Protein AF-A0A0C6F4R9-F1 (afdb_monomer)

Solvent-accessible surface area (backbone atoms only — not comparable to full-atom values): 11576 Å² total; per-residue (Å²): 137,80,86,76,90,69,94,78,89,86,72,83,44,65,30,90,66,88,78,79,62,54,24,30,38,38,36,35,30,36,67,30,68,15,76,39,69,65,48,5,52,59,59,36,49,60,56,50,54,54,50,52,54,52,49,59,61,38,38,78,73,59,32,44,78,78,46,77,49,79,49,78,45,74,49,75,75,81,81,75,92,71,94,62,100,74,72,71,77,71,83,52,37,19,37,27,36,42,39,34,38,32,41,33,67,26,87,80,46,46,61,57,53,50,51,59,47,42,71,68,75,47,47,45,80,76,47,78,43,80,32,53,91,52,50,58,57,49,51,50,52,16,51,50,41,11,52,52,43,22,51,51,53,48,49,54,53,26,56,78,66,77,45,79,90,85,75,86,90,79,84,82,86,79,87,82,80,59,98,77,75,76,59,88,57,77,75,81,77,84,125

Sequence (191 aa):
MVPRRGSVVCVRGTGPFATKPNLARVDVAIVTRGKTLEGAVDAHGDPTRRVQKILKLLETAGMTVETSVFRLNRESEPYRMADNPNPRPPDQPFTAITEMTLTVPSVGTVDEAVNRLAASGVVEVRKITDAVASERQALNEARRAAVLDAREQARIYAEAAELKLVEITEITGGEASPPDGYADMPRPRVA

Nearest PDB structures (foldseek):
  4hvz-assembly1_B  TM=6.793E-01  e=1.026E-06  Brucella abortus S19
  8any-assembly1_f  TM=4.579E-01  e=1.641E-04  Homo sapiens
  8pk0-assembly1_f  TM=4.974E-01  e=1.576E-03  Homo sapiens
  8oiq-assembly1_Bw  TM=4.310E-01  e=1.483E-03  Sus scrofa
  6ydp-assembly1_Bk  TM=3.857E-01  e=2.733E-03  Sus scrofa

Radius of gyration: 27.13 Å; Cα contacts (8 Å, |Δi|>4): 254; chains: 1; bounding box: 62×42×72 Å

InterPro domains:
  IPR007497 Interleukin-1 receptor-associated kinase 1-binding protein 1/DUF541 [PF04402] (11-184)
  IPR052022 26 kDa periplasmic antigen-related [PTHR34387] (6-183)

Foldseek 3Di:
DDDDPDDDDDFWFFFDFDDFFFKKKWKKKQKAKDLDQVRQVVRRVVLVVVLVVLVVVCVVVVKDWPDKDKDKDFADDPDPPDDDPDDDRPSTMIMIMIIIIMMGGDDPCVVVSVVSNCVSVRMDTDDMGGHHPPVVVRVVNRVVNRVVRRVVVSVVVCVVVVHDDDDDPDDDDDDDDDPPNDDPDDDPPPD

Organism: NCBI:txid270351

Mean predicted aligned error: 11.51 Å

Structure (mmCIF, N/CA/C/O backbone):
data_AF-A0A0C6F4R9-F1
#
_entry.id   AF-A0A0C6F4R9-F1
#
loop_
_atom_site.group_PDB
_atom_site.id
_atom_site.type_symbol
_atom_site.label_atom_id
_atom_site.label_alt_id
_atom_site.label_comp_id
_atom_site.label_asym_id
_atom_site.label_entity_id
_atom_site.label_seq_id
_atom_site.pdbx_PDB_ins_code
_atom_site.Cartn_x
_atom_site.Cartn_y
_atom_site.Cartn_z
_atom_site.occupancy
_atom_site.B_iso_or_equiv
_atom_site.auth_seq_id
_atom_site.auth_comp_id
_atom_site.auth_asym_id
_atom_site.auth_atom_id
_atom_site.pdbx_PDB_model_num
ATOM 1 N N . MET A 1 1 ? 7.071 0.649 40.263 1.00 42.06 1 MET A N 1
ATOM 2 C CA . MET A 1 1 ? 5.640 0.297 40.147 1.00 42.06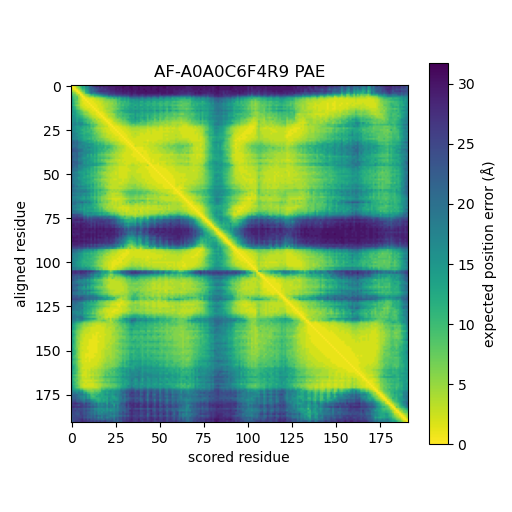 1 MET A CA 1
ATOM 3 C C . MET A 1 1 ? 4.983 0.619 41.483 1.00 42.06 1 MET A C 1
ATOM 5 O O . MET A 1 1 ? 5.310 -0.021 42.470 1.00 42.06 1 MET A O 1
ATOM 9 N N . VAL A 1 2 ? 4.194 1.694 41.555 1.00 43.75 2 VAL A N 1
ATOM 10 C CA . VAL A 1 2 ? 3.533 2.142 42.799 1.00 43.75 2 VAL A CA 1
ATOM 11 C C . VAL A 1 2 ? 2.233 1.343 42.965 1.00 43.75 2 VAL A C 1
ATOM 13 O O . VAL A 1 2 ? 1.529 1.174 41.967 1.00 43.75 2 VAL A O 1
ATOM 16 N N . PRO A 1 3 ? 1.889 0.834 44.163 1.00 47.00 3 PRO A N 1
ATOM 17 C CA . PRO A 1 3 ? 0.657 0.078 44.348 1.00 47.00 3 PRO A CA 1
ATOM 18 C C . PRO A 1 3 ? -0.544 1.016 44.180 1.00 47.00 3 PRO A C 1
ATOM 20 O O . PRO A 1 3 ? -0.726 1.951 44.962 1.00 47.00 3 PRO A O 1
ATOM 23 N N . ARG A 1 4 ? -1.359 0.787 43.142 1.00 58.75 4 ARG A N 1
ATOM 24 C CA . ARG A 1 4 ? -2.613 1.521 42.935 1.00 58.75 4 ARG A CA 1
ATOM 25 C C . ARG A 1 4 ? -3.589 1.113 44.044 1.00 58.75 4 ARG A C 1
ATOM 27 O O . ARG A 1 4 ? -4.040 -0.027 44.090 1.00 58.75 4 ARG A O 1
ATOM 34 N N . ARG A 1 5 ? -3.892 2.032 44.965 1.00 57.69 5 ARG A N 1
ATOM 35 C CA . ARG A 1 5 ? -4.991 1.874 45.928 1.00 57.69 5 ARG A CA 1
ATOM 36 C C . ARG A 1 5 ? -6.303 2.188 45.203 1.00 57.69 5 ARG A C 1
ATOM 38 O O . ARG A 1 5 ? -6.637 3.354 45.039 1.00 57.69 5 ARG A O 1
ATOM 45 N N . GLY A 1 6 ? -7.002 1.152 44.743 1.00 68.06 6 GLY A N 1
ATOM 46 C CA . GLY A 1 6 ? -8.327 1.240 44.122 1.00 68.06 6 GLY A CA 1
ATOM 47 C C . GLY A 1 6 ? -8.706 -0.059 43.408 1.00 68.06 6 GLY A C 1
ATOM 48 O O . GLY A 1 6 ? -7.831 -0.744 42.880 1.00 68.06 6 GLY A O 1
ATOM 49 N N . SER A 1 7 ? -9.993 -0.411 43.408 1.00 82.62 7 SER A N 1
ATOM 50 C CA . SER A 1 7 ? -10.514 -1.538 42.625 1.00 82.62 7 SER A CA 1
ATOM 51 C C . SER A 1 7 ? -10.443 -1.193 41.137 1.00 82.62 7 SER A C 1
ATOM 53 O O . SER A 1 7 ? -10.978 -0.171 40.717 1.00 82.62 7 SER A O 1
ATOM 55 N N . VAL A 1 8 ? -9.780 -2.032 40.342 1.00 89.25 8 VAL A N 1
ATOM 56 C CA . VAL A 1 8 ? -9.619 -1.838 38.895 1.00 89.25 8 VAL A CA 1
ATOM 57 C C . VAL A 1 8 ? -10.302 -2.988 38.171 1.00 89.25 8 VAL A C 1
ATOM 59 O O . VAL A 1 8 ? -10.061 -4.149 38.496 1.00 89.25 8 VAL A O 1
ATOM 62 N N . VAL A 1 9 ? -11.111 -2.668 37.163 1.00 89.44 9 VAL A N 1
ATOM 63 C CA . VAL A 1 9 ? -11.581 -3.647 36.181 1.00 89.44 9 VAL A CA 1
ATOM 64 C C . VAL A 1 9 ? -10.737 -3.510 34.919 1.00 89.44 9 VAL A C 1
ATOM 66 O O . VAL A 1 9 ? -10.571 -2.415 34.384 1.00 89.44 9 VAL A O 1
ATOM 69 N N . CYS A 1 10 ? -10.160 -4.622 34.473 1.00 92.44 10 CYS A N 1
ATOM 70 C CA . CYS A 1 10 ? -9.365 -4.686 33.255 1.00 92.44 10 CYS A CA 1
ATOM 71 C C . CYS A 1 10 ? -10.119 -5.528 32.230 1.00 92.44 10 CYS A C 1
ATOM 73 O O . CYS A 1 10 ? -10.506 -6.661 32.514 1.00 92.44 10 CYS A O 1
ATOM 75 N N . VAL A 1 11 ? -10.337 -4.960 31.051 1.00 94.12 11 VAL A N 1
ATOM 76 C CA . VAL A 1 11 ? -11.080 -5.581 29.953 1.00 94.12 11 VAL A CA 1
ATOM 77 C C . VAL A 1 11 ? -10.318 -5.392 28.655 1.00 94.12 11 VAL A C 1
ATOM 79 O O . VAL A 1 11 ? -9.534 -4.453 28.507 1.00 94.12 11 VAL A O 1
ATOM 82 N N . ARG A 1 12 ? -10.573 -6.277 27.695 1.00 94.19 12 ARG A N 1
ATOM 83 C CA . ARG A 1 12 ? -9.998 -6.190 26.358 1.00 94.19 12 ARG A CA 1
ATOM 84 C C . ARG A 1 12 ? -11.123 -6.209 25.337 1.00 94.19 12 ARG A C 1
ATOM 86 O O . ARG A 1 12 ? -11.722 -7.252 25.105 1.00 94.19 12 ARG A O 1
ATOM 93 N N . GLY A 1 13 ? -11.361 -5.057 24.722 1.00 93.00 13 GLY A N 1
ATOM 94 C CA . GLY A 1 13 ? -12.327 -4.936 23.640 1.00 93.00 13 GLY A CA 1
ATOM 95 C C . GLY A 1 13 ? -11.730 -5.266 22.277 1.00 93.00 13 GLY A C 1
ATOM 96 O O . GLY A 1 13 ? -10.534 -5.067 22.033 1.00 93.00 13 GLY A O 1
ATOM 97 N N . THR A 1 14 ? -12.576 -5.748 21.375 1.00 92.44 14 THR A N 1
ATOM 98 C CA . THR A 1 14 ? -12.249 -6.002 19.970 1.00 92.44 14 THR A CA 1
ATOM 99 C C . THR A 1 14 ? -13.248 -5.298 19.058 1.00 92.44 14 THR A C 1
ATOM 101 O O . THR A 1 14 ? -14.408 -5.114 19.409 1.00 92.44 14 THR A O 1
ATOM 104 N N . GLY A 1 15 ? -12.789 -4.847 17.892 1.00 88.69 15 GLY A N 1
ATOM 105 C CA . GLY A 1 15 ? -13.603 -4.047 16.979 1.00 88.69 15 GLY A CA 1
ATOM 106 C C . GLY A 1 15 ? -13.244 -4.332 15.531 1.00 88.69 15 GLY A C 1
ATOM 107 O O . GLY A 1 15 ? -12.454 -3.583 14.959 1.00 88.69 15 GLY A O 1
ATOM 108 N N . PRO A 1 16 ? -13.760 -5.419 14.932 1.00 85.31 16 PRO A N 1
ATOM 109 C CA . PRO A 1 16 ? -13.566 -5.661 13.512 1.00 85.31 16 PRO A CA 1
ATOM 110 C C . PRO A 1 16 ? -14.309 -4.592 12.705 1.00 85.31 16 PRO A C 1
ATOM 112 O O . PRO A 1 16 ? -15.465 -4.277 12.983 1.00 85.31 16 PRO A O 1
ATOM 115 N N . PHE A 1 17 ? -13.654 -4.051 11.682 1.00 83.62 17 PHE A N 1
ATOM 116 C CA . PHE A 1 17 ? -14.281 -3.148 10.725 1.00 83.62 17 PHE A CA 1
ATOM 117 C C . PHE A 1 17 ? -13.926 -3.598 9.313 1.00 83.62 17 PHE A C 1
ATOM 119 O O . PHE A 1 17 ? -12.750 -3.716 8.972 1.00 83.62 17 PHE A O 1
ATOM 126 N N . ALA A 1 18 ? -14.951 -3.856 8.504 1.00 81.19 18 ALA A N 1
ATOM 127 C CA . ALA A 1 18 ? -14.804 -4.238 7.111 1.00 81.19 18 ALA A CA 1
ATOM 128 C C . ALA A 1 18 ? -15.326 -3.111 6.223 1.00 81.19 18 ALA A C 1
ATOM 130 O O . ALA A 1 18 ? -16.425 -2.599 6.425 1.00 81.19 18 ALA A O 1
ATOM 131 N N . THR A 1 19 ? -14.544 -2.754 5.213 1.00 82.00 19 THR A N 1
ATOM 132 C CA . THR A 1 19 ? -14.958 -1.827 4.164 1.00 82.00 19 THR A CA 1
ATOM 133 C C . THR A 1 19 ? -14.571 -2.405 2.815 1.00 82.00 19 THR A C 1
ATOM 135 O O . THR A 1 19 ? -13.612 -3.170 2.713 1.00 82.00 19 THR A O 1
ATOM 138 N N . LYS A 1 20 ? -15.341 -2.073 1.780 1.00 81.31 20 LYS A N 1
ATOM 139 C CA . LYS A 1 20 ? -15.030 -2.525 0.426 1.00 81.31 20 LYS A CA 1
ATOM 140 C C . LYS A 1 20 ? -13.819 -1.743 -0.101 1.00 81.31 20 LYS A C 1
ATOM 142 O O . LYS A 1 20 ? -13.794 -0.521 0.074 1.00 81.31 20 LYS A O 1
ATOM 147 N N . PRO A 1 21 ? -12.855 -2.408 -0.758 1.00 79.62 21 PRO A N 1
ATOM 148 C CA . PRO A 1 21 ? -11.815 -1.726 -1.514 1.00 79.62 21 PRO A CA 1
ATOM 149 C C . PRO A 1 21 ? -12.420 -0.777 -2.548 1.00 79.62 21 PRO A C 1
ATOM 151 O O . PRO A 1 21 ? -13.429 -1.089 -3.184 1.00 79.62 21 PRO A O 1
ATOM 154 N N . ASN A 1 22 ? -11.815 0.395 -2.698 1.00 83.75 22 ASN A N 1
ATOM 155 C CA . ASN A 1 22 ? -12.229 1.412 -3.667 1.00 83.75 22 ASN A CA 1
ATOM 156 C C . ASN A 1 22 ? -11.085 1.850 -4.591 1.00 83.75 22 ASN A C 1
ATOM 158 O O . ASN A 1 22 ? -11.304 2.654 -5.496 1.00 83.75 22 ASN A O 1
ATOM 162 N N . LEU A 1 23 ? -9.889 1.302 -4.391 1.00 84.88 23 LEU A N 1
ATOM 163 C CA . LEU A 1 23 ? -8.704 1.513 -5.207 1.00 84.88 23 LEU A CA 1
ATOM 164 C C . LEU A 1 23 ? -8.076 0.166 -5.556 1.00 84.88 23 LEU A C 1
ATOM 166 O O . LEU A 1 23 ? -8.331 -0.834 -4.888 1.00 84.88 23 LEU A O 1
ATOM 170 N N . ALA A 1 24 ? -7.202 0.172 -6.553 1.00 86.44 24 ALA A N 1
ATOM 171 C CA . ALA A 1 24 ? -6.255 -0.906 -6.772 1.00 86.44 24 ALA A CA 1
ATOM 172 C C . ALA A 1 24 ? -4.843 -0.344 -6.916 1.00 86.44 24 ALA A C 1
ATOM 174 O O . ALA A 1 24 ? -4.619 0.665 -7.586 1.00 86.44 24 ALA A O 1
ATOM 175 N N . ARG A 1 25 ? -3.893 -1.030 -6.294 1.00 88.12 25 ARG A N 1
ATOM 176 C CA . ARG A 1 25 ? -2.462 -0.799 -6.419 1.00 88.12 25 ARG A CA 1
ATOM 177 C C . ARG A 1 25 ? -1.912 -1.767 -7.458 1.00 88.12 25 ARG A C 1
ATOM 179 O O . ARG A 1 25 ? -2.070 -2.980 -7.318 1.00 88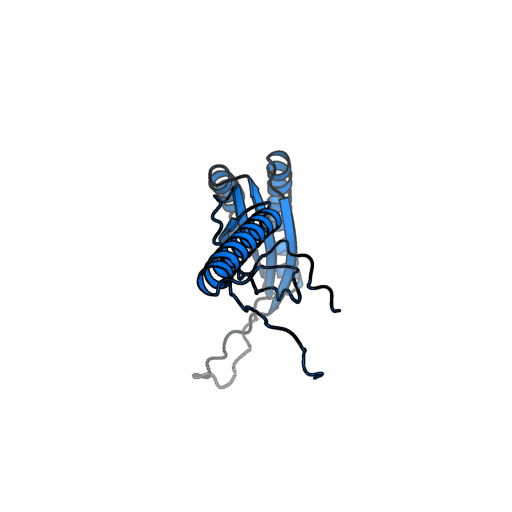.12 25 ARG A O 1
ATOM 186 N N . VAL A 1 26 ? -1.284 -1.234 -8.496 1.00 88.62 26 VAL A N 1
ATOM 187 C CA . VAL A 1 26 ? -0.708 -2.005 -9.599 1.00 88.62 26 VAL A CA 1
ATOM 188 C C . VAL A 1 26 ? 0.797 -1.786 -9.615 1.00 88.62 26 VAL A C 1
ATOM 190 O O . VAL A 1 26 ? 1.272 -0.678 -9.865 1.00 88.62 26 VAL A O 1
ATOM 193 N N . ASP A 1 27 ? 1.547 -2.854 -9.372 1.00 90.31 27 ASP A N 1
ATOM 194 C CA . ASP A 1 27 ? 2.998 -2.856 -9.492 1.00 90.31 27 ASP A CA 1
ATOM 195 C C . ASP A 1 27 ? 3.384 -3.289 -10.903 1.00 90.31 27 ASP A C 1
ATOM 197 O O . ASP A 1 27 ? 3.082 -4.406 -11.344 1.00 90.31 27 ASP A O 1
ATOM 201 N N . VAL A 1 28 ? 4.073 -2.398 -11.608 1.00 91.56 28 VAL A N 1
ATOM 202 C CA . VAL A 1 28 ? 4.539 -2.620 -12.975 1.00 91.56 28 VAL A CA 1
ATOM 203 C C . VAL A 1 28 ? 6.046 -2.453 -13.067 1.00 91.56 28 VAL A C 1
ATOM 205 O O . VAL A 1 28 ? 6.653 -1.675 -12.330 1.00 91.56 28 VAL A O 1
ATOM 208 N N . ALA A 1 29 ? 6.665 -3.163 -14.001 1.00 91.81 29 ALA A N 1
ATOM 209 C CA . ALA A 1 29 ? 8.074 -3.012 -14.305 1.00 91.81 29 ALA A CA 1
ATOM 210 C C . ALA A 1 29 ? 8.304 -2.906 -15.807 1.00 91.81 29 ALA A C 1
ATOM 212 O O . ALA A 1 29 ? 7.704 -3.622 -16.599 1.00 91.81 29 ALA A O 1
ATOM 213 N N . ILE A 1 30 ? 9.208 -2.018 -16.195 1.00 91.44 30 ILE A N 1
ATOM 214 C CA . ILE A 1 30 ? 9.791 -1.995 -17.533 1.00 91.44 30 ILE A CA 1
ATOM 215 C C . ILE A 1 30 ? 11.125 -2.712 -17.410 1.00 91.44 30 ILE A C 1
ATOM 217 O O . ILE A 1 30 ? 11.934 -2.319 -16.568 1.00 91.44 30 ILE A O 1
ATOM 221 N N . VAL A 1 31 ? 11.352 -3.742 -18.220 1.00 90.19 31 VAL A N 1
ATOM 222 C CA . VAL A 1 31 ? 12.589 -4.530 -18.193 1.00 90.19 31 VAL A CA 1
ATOM 223 C C . VAL A 1 31 ? 13.208 -4.524 -19.580 1.00 90.19 31 VAL A C 1
ATOM 225 O O . VAL A 1 31 ? 12.565 -4.886 -20.564 1.00 90.19 31 VAL A O 1
ATOM 228 N N . THR A 1 32 ? 14.471 -4.122 -19.669 1.00 89.50 32 THR A N 1
ATOM 229 C CA . THR A 1 32 ? 15.242 -4.176 -20.913 1.00 89.50 32 THR A CA 1
ATOM 230 C C . THR A 1 32 ? 16.624 -4.760 -20.666 1.00 89.50 32 THR A C 1
ATOM 232 O O . THR A 1 32 ? 17.158 -4.692 -19.559 1.00 89.50 32 THR A O 1
ATOM 235 N N . ARG A 1 33 ? 17.197 -5.384 -21.699 1.00 88.38 33 ARG A N 1
ATOM 236 C CA . ARG A 1 33 ? 18.505 -6.043 -21.638 1.00 88.38 33 ARG A CA 1
ATOM 237 C C . ARG A 1 33 ? 19.446 -5.465 -22.686 1.00 88.38 33 ARG A C 1
ATOM 239 O O . ARG A 1 33 ? 19.029 -5.197 -23.810 1.00 88.38 33 ARG A O 1
ATOM 246 N N . GLY A 1 34 ? 20.721 -5.342 -22.337 1.00 86.69 34 GLY A N 1
ATOM 247 C CA . GLY A 1 34 ? 21.787 -4.913 -23.237 1.00 86.69 34 GLY A CA 1
ATOM 248 C C . GLY A 1 34 ? 23.078 -5.688 -22.996 1.00 86.69 34 GLY A C 1
ATOM 249 O O . GLY A 1 34 ? 23.346 -6.146 -21.890 1.00 86.69 34 GLY A O 1
ATOM 250 N N . LYS A 1 35 ? 23.898 -5.845 -24.039 1.00 85.62 35 LYS A N 1
ATOM 251 C CA . LYS A 1 35 ? 25.217 -6.503 -23.927 1.00 85.62 35 LYS A CA 1
ATOM 252 C C . LYS A 1 35 ? 26.234 -5.650 -23.163 1.00 85.62 35 LYS A C 1
ATOM 254 O O . LYS A 1 35 ? 27.176 -6.173 -22.583 1.00 85.62 35 LYS A O 1
ATOM 259 N N . THR A 1 36 ? 26.041 -4.335 -23.175 1.00 86.00 36 THR A N 1
ATOM 260 C CA . THR A 1 36 ? 26.842 -3.351 -22.444 1.00 86.00 36 THR A CA 1
ATOM 261 C C . THR A 1 36 ? 25.943 -2.556 -21.507 1.00 86.00 36 THR A C 1
ATOM 263 O O . THR A 1 36 ? 24.721 -2.535 -21.673 1.00 86.00 36 THR A O 1
ATOM 266 N N . LEU A 1 37 ? 26.557 -1.881 -20.534 1.00 85.56 37 LEU A N 1
ATOM 267 C CA . LEU A 1 37 ? 25.860 -0.979 -19.622 1.00 85.56 37 LEU A CA 1
ATOM 268 C C . LEU A 1 37 ? 25.101 0.108 -20.397 1.00 85.56 37 LEU A C 1
ATOM 270 O O . LEU A 1 37 ? 23.899 0.273 -20.207 1.00 85.56 37 LEU A O 1
ATOM 274 N N . GLU A 1 38 ? 25.794 0.796 -21.306 1.00 86.75 38 GLU A N 1
ATOM 275 C CA . GLU A 1 38 ? 25.217 1.840 -22.163 1.00 86.75 38 GLU A CA 1
ATOM 276 C C . GLU A 1 38 ? 24.105 1.278 -23.050 1.00 86.75 38 GLU A C 1
ATOM 278 O O . GLU A 1 38 ? 23.009 1.825 -23.080 1.00 86.75 38 GLU A O 1
ATOM 283 N N . GLY A 1 39 ? 24.324 0.110 -23.664 1.00 86.06 39 GLY A N 1
ATOM 284 C CA . GLY A 1 39 ? 23.320 -0.531 -24.507 1.00 86.06 39 GLY A CA 1
ATOM 285 C C . GLY A 1 39 ? 22.043 -0.907 -23.752 1.00 86.06 39 GLY A C 1
ATOM 286 O O . GLY A 1 39 ? 20.961 -0.846 -24.329 1.00 86.06 39 GLY A O 1
ATOM 287 N N . ALA A 1 40 ? 22.139 -1.270 -22.468 1.00 86.62 40 ALA A N 1
ATOM 288 C CA . ALA A 1 40 ? 20.965 -1.530 -21.635 1.00 86.62 40 ALA A CA 1
ATOM 289 C C . ALA A 1 40 ? 20.209 -0.237 -21.299 1.00 86.62 40 ALA A C 1
ATOM 291 O O . ALA A 1 40 ? 18.984 -0.218 -21.355 1.00 86.62 40 ALA A O 1
ATOM 292 N N . VAL A 1 41 ? 20.920 0.853 -20.994 1.00 87.62 41 VAL A N 1
ATOM 293 C CA . VAL A 1 41 ? 20.305 2.162 -20.712 1.00 87.62 41 VAL A CA 1
ATOM 294 C C . VAL A 1 41 ? 19.638 2.743 -21.962 1.00 87.62 41 VAL A C 1
ATOM 296 O O . VAL A 1 41 ? 18.495 3.199 -21.890 1.00 87.62 41 VAL A O 1
ATOM 299 N N . ASP A 1 42 ? 20.303 2.672 -23.113 1.00 89.94 42 ASP A N 1
ATOM 300 C CA . ASP A 1 42 ? 19.775 3.161 -24.387 1.00 89.94 42 ASP A CA 1
ATOM 301 C C . ASP A 1 42 ? 18.530 2.376 -24.809 1.00 89.94 42 ASP A C 1
ATOM 303 O O . ASP A 1 42 ? 17.502 2.970 -25.153 1.00 89.94 42 ASP A O 1
ATOM 307 N N . ALA A 1 43 ? 18.574 1.042 -24.690 1.00 87.31 43 ALA A N 1
ATOM 308 C CA . ALA A 1 43 ? 17.422 0.179 -24.941 1.00 87.31 43 ALA A CA 1
ATOM 309 C C . ALA A 1 43 ? 16.242 0.479 -23.999 1.00 87.31 43 ALA A C 1
ATOM 311 O O . ALA A 1 43 ? 15.087 0.285 -24.381 1.00 87.31 43 ALA A O 1
ATOM 312 N N . HIS A 1 44 ? 16.511 0.987 -22.792 1.00 90.19 44 HIS A N 1
ATOM 313 C CA . HIS A 1 44 ? 15.498 1.327 -21.791 1.00 90.19 44 HIS A CA 1
ATOM 314 C C . HIS A 1 44 ? 14.800 2.669 -22.031 1.00 90.19 44 HIS A C 1
ATOM 316 O O . HIS A 1 44 ? 13.656 2.872 -21.604 1.00 90.19 44 HIS A O 1
ATOM 322 N N . GLY A 1 45 ? 15.463 3.598 -22.723 1.00 87.94 45 GLY A N 1
ATOM 323 C CA . GLY A 1 45 ? 14.988 4.971 -22.890 1.00 87.94 45 GLY A CA 1
ATOM 324 C C . GLY A 1 45 ? 13.680 5.081 -23.677 1.00 87.94 45 GLY A C 1
ATOM 325 O O . GLY A 1 45 ? 12.740 5.750 -23.240 1.00 87.94 45 GLY A O 1
ATOM 326 N N . ASP A 1 46 ? 13.595 4.416 -24.829 1.00 88.19 46 ASP A N 1
ATOM 327 C CA . ASP A 1 46 ? 12.413 4.468 -25.699 1.00 88.19 46 ASP A CA 1
ATOM 328 C C . ASP A 1 46 ? 11.161 3.826 -25.078 1.00 88.19 46 ASP A C 1
ATOM 330 O O . ASP A 1 46 ? 10.106 4.475 -25.075 1.00 88.19 46 ASP A O 1
ATOM 334 N N . PRO A 1 47 ? 11.231 2.605 -24.511 1.00 88.38 47 PRO A N 1
ATOM 335 C CA . PRO A 1 47 ? 10.119 2.019 -23.770 1.00 88.38 47 PRO A CA 1
ATOM 336 C C . PRO A 1 47 ? 9.635 2.901 -22.626 1.00 88.38 47 PRO A C 1
ATOM 338 O O . PRO A 1 47 ? 8.437 3.159 -22.519 1.00 88.38 47 PRO A O 1
ATOM 341 N N . THR A 1 48 ? 10.559 3.441 -21.829 1.00 87.62 48 THR A N 1
ATOM 342 C CA . THR A 1 48 ? 10.218 4.308 -20.697 1.00 87.62 48 THR A CA 1
ATOM 343 C C . THR A 1 48 ? 9.472 5.557 -21.159 1.00 87.62 48 THR A C 1
ATOM 345 O O . THR A 1 48 ? 8.426 5.889 -20.602 1.00 87.62 48 THR A O 1
ATOM 348 N N . ARG A 1 49 ? 9.927 6.217 -22.234 1.00 89.50 49 ARG A N 1
ATOM 349 C CA . ARG A 1 49 ? 9.228 7.378 -22.811 1.00 89.50 49 ARG A CA 1
ATOM 350 C C . ARG A 1 49 ? 7.830 7.034 -23.320 1.00 89.50 49 ARG A C 1
ATOM 352 O O . ARG A 1 49 ? 6.914 7.841 -23.159 1.00 89.50 49 ARG A O 1
ATOM 359 N N . ARG A 1 50 ? 7.646 5.867 -23.949 1.00 88.88 50 ARG A N 1
ATOM 360 C CA . ARG A 1 50 ? 6.319 5.413 -24.401 1.00 88.88 50 ARG A CA 1
ATOM 361 C C . ARG A 1 50 ? 5.382 5.194 -23.219 1.00 88.88 50 ARG A C 1
ATOM 363 O O . ARG A 1 50 ? 4.275 5.724 -23.229 1.00 88.88 50 ARG A O 1
ATOM 370 N N . VAL A 1 51 ? 5.847 4.493 -22.187 1.00 88.69 51 VAL A N 1
ATOM 371 C CA . VAL A 1 51 ? 5.053 4.224 -20.983 1.00 88.69 51 VAL A CA 1
ATOM 372 C C . VAL A 1 51 ? 4.709 5.521 -20.259 1.00 88.69 51 VAL A C 1
ATOM 374 O O . VAL A 1 51 ? 3.548 5.735 -19.943 1.00 88.69 51 VAL A O 1
ATOM 377 N N . GLN A 1 52 ? 5.649 6.456 -20.109 1.00 88.06 52 GLN A N 1
ATOM 378 C CA . GLN A 1 52 ? 5.375 7.768 -19.511 1.00 88.06 52 GLN A CA 1
ATOM 379 C C . GLN A 1 52 ? 4.279 8.556 -20.244 1.00 88.06 52 GLN A C 1
ATOM 381 O O . GLN A 1 52 ? 3.487 9.241 -19.602 1.00 88.06 52 GLN A O 1
ATOM 386 N N . LYS A 1 53 ? 4.198 8.470 -21.579 1.00 89.00 53 LYS A N 1
ATOM 387 C CA . LYS A 1 53 ? 3.098 9.097 -22.334 1.00 89.00 53 LYS A CA 1
ATOM 388 C C . LYS A 1 53 ? 1.752 8.447 -22.018 1.00 89.00 53 LYS A C 1
ATOM 390 O O . LYS A 1 53 ? 0.767 9.161 -21.872 1.00 89.00 53 LYS A O 1
ATOM 395 N N . ILE A 1 54 ? 1.717 7.120 -21.896 1.00 87.31 54 ILE A N 1
ATOM 396 C CA . ILE A 1 54 ? 0.507 6.377 -21.516 1.00 87.31 54 ILE A CA 1
ATOM 397 C C . ILE A 1 54 ? 0.098 6.741 -20.085 1.00 87.31 54 ILE A C 1
ATOM 399 O O . ILE A 1 54 ? -1.063 7.062 -19.858 1.00 87.31 54 ILE A O 1
ATOM 403 N N . LEU A 1 55 ? 1.049 6.778 -19.147 1.00 87.38 55 LEU A N 1
ATOM 404 C CA . LEU A 1 55 ? 0.799 7.161 -17.755 1.00 87.38 55 LEU A CA 1
ATOM 405 C C . LEU A 1 55 ? 0.186 8.562 -17.661 1.00 87.38 55 LEU A C 1
ATOM 407 O O . LEU A 1 55 ? -0.833 8.714 -17.007 1.00 87.38 55 LEU A O 1
ATOM 411 N N . LYS A 1 56 ? 0.704 9.551 -18.402 1.00 88.31 56 LYS A N 1
ATOM 412 C CA . LYS A 1 56 ? 0.124 10.908 -18.451 1.00 88.31 56 LYS A CA 1
ATOM 413 C C . LYS A 1 56 ? -1.319 10.949 -18.961 1.00 88.31 56 LYS A C 1
ATOM 415 O O . LYS A 1 56 ? -2.101 11.787 -18.529 1.00 88.31 56 LYS A O 1
ATOM 420 N N . LEU A 1 57 ? -1.680 10.072 -19.899 1.00 86.19 57 LEU A N 1
ATOM 421 C CA . LEU A 1 57 ? -3.062 9.956 -20.378 1.00 86.19 57 LEU A CA 1
ATOM 422 C C . LEU A 1 57 ? -3.969 9.263 -19.358 1.00 86.19 57 LEU A C 1
ATOM 424 O O . LEU A 1 57 ? -5.162 9.527 -19.329 1.00 86.19 57 LEU A O 1
ATOM 428 N N . LEU A 1 58 ? -3.421 8.363 -18.546 1.00 85.06 58 LEU A N 1
ATOM 429 C CA . LEU A 1 58 ? -4.154 7.682 -17.482 1.00 85.06 58 LEU A CA 1
ATOM 430 C C . LEU A 1 58 ? -4.260 8.545 -16.214 1.00 85.06 58 LEU A C 1
ATOM 432 O O . LEU A 1 58 ? -5.227 8.417 -15.468 1.00 85.06 58 LEU A O 1
ATOM 436 N N . GLU A 1 59 ? -3.326 9.474 -15.998 1.00 86.44 59 GLU A N 1
ATOM 437 C CA . GLU A 1 59 ? -3.390 10.472 -14.923 1.00 86.44 59 GLU A CA 1
ATOM 438 C C . GLU A 1 59 ? -4.641 11.350 -15.033 1.00 86.44 59 GLU A C 1
ATOM 440 O O . GLU A 1 59 ? -5.292 11.634 -14.028 1.00 86.44 59 GLU A O 1
ATOM 445 N N . THR A 1 60 ? -5.056 11.713 -16.251 1.00 83.25 60 THR A N 1
ATOM 446 C CA . THR A 1 60 ? -6.306 12.466 -16.458 1.00 83.25 60 THR A CA 1
ATOM 447 C C . THR A 1 60 ? -7.560 11.642 -16.153 1.00 83.25 60 THR A C 1
ATOM 449 O O . THR A 1 60 ? -8.617 12.220 -15.910 1.00 83.25 60 THR A O 1
ATOM 452 N N . ALA A 1 61 ? -7.447 10.312 -16.112 1.00 79.31 61 ALA A N 1
ATOM 453 C CA . ALA A 1 61 ? -8.502 9.391 -15.694 1.00 79.31 61 ALA A CA 1
ATOM 454 C C . ALA A 1 61 ? -8.470 9.080 -14.181 1.00 79.31 61 ALA A C 1
ATOM 456 O O . ALA A 1 61 ? -9.242 8.248 -13.708 1.00 79.31 61 ALA A O 1
ATOM 457 N N . GLY A 1 62 ? -7.602 9.750 -13.410 1.00 80.62 62 GLY A N 1
ATOM 458 C CA . GLY A 1 62 ? -7.525 9.620 -11.952 1.00 80.62 62 GLY A CA 1
ATOM 459 C C . GLY A 1 62 ? -6.525 8.580 -11.444 1.00 80.62 62 GLY A C 1
ATOM 460 O O . GLY A 1 62 ? -6.505 8.308 -10.246 1.00 80.62 62 GLY A O 1
ATOM 461 N N . MET A 1 63 ? -5.695 8.003 -12.317 1.00 85.38 63 MET A N 1
ATOM 462 C CA . MET A 1 63 ? -4.570 7.162 -11.903 1.00 85.38 63 MET A CA 1
ATOM 463 C C . MET A 1 63 ? -3.410 8.019 -11.383 1.00 85.38 63 MET A C 1
ATOM 465 O O . MET A 1 63 ? -3.139 9.091 -11.915 1.00 85.38 63 MET A O 1
ATOM 469 N N . THR A 1 64 ? -2.674 7.543 -10.385 1.00 87.19 64 THR A N 1
ATOM 470 C CA . THR A 1 64 ? -1.490 8.236 -9.863 1.00 87.19 64 THR A CA 1
ATOM 471 C C . THR A 1 64 ? -0.290 7.304 -9.780 1.00 87.19 64 THR A C 1
ATOM 473 O O . THR A 1 64 ? -0.427 6.105 -9.543 1.00 87.19 64 THR A O 1
ATOM 476 N N . VAL A 1 65 ? 0.910 7.847 -9.992 1.00 86.94 65 VAL A N 1
ATOM 477 C CA . VAL A 1 65 ? 2.168 7.122 -9.769 1.00 86.94 65 VAL A CA 1
ATOM 478 C C . VAL A 1 65 ? 2.653 7.447 -8.362 1.00 86.94 65 VAL A C 1
ATOM 480 O O . VAL A 1 65 ? 2.965 8.598 -8.066 1.00 86.94 65 VAL A O 1
ATOM 483 N N . GLU A 1 66 ? 2.726 6.446 -7.489 1.00 83.81 66 GLU A N 1
ATOM 484 C CA . GLU A 1 66 ? 3.172 6.639 -6.105 1.00 83.81 66 GLU A CA 1
ATOM 485 C C . GLU A 1 66 ? 4.691 6.625 -5.980 1.00 83.81 66 GLU A C 1
ATOM 487 O O . GLU A 1 66 ? 5.286 7.360 -5.194 1.00 83.81 66 GLU A O 1
ATOM 492 N N . THR A 1 67 ? 5.342 5.720 -6.703 1.00 84.19 67 THR A N 1
ATOM 493 C CA . THR A 1 67 ? 6.784 5.504 -6.601 1.00 84.19 67 THR A CA 1
ATOM 494 C C . THR A 1 67 ? 7.312 5.023 -7.938 1.00 84.19 67 THR A C 1
ATOM 496 O O . THR A 1 67 ? 6.657 4.243 -8.623 1.00 84.19 67 THR A O 1
ATOM 499 N N . SER A 1 68 ? 8.507 5.488 -8.297 1.00 88.94 68 SER A N 1
ATOM 500 C CA . SER A 1 68 ? 9.253 5.045 -9.471 1.00 88.94 68 SER A CA 1
ATOM 501 C C . SER A 1 68 ? 10.707 4.829 -9.070 1.00 88.94 68 SER A C 1
ATOM 503 O O . SER A 1 68 ? 11.371 5.761 -8.618 1.00 88.94 68 SER A O 1
ATOM 505 N N . VAL A 1 69 ? 11.210 3.610 -9.242 1.00 88.50 69 VAL A N 1
ATOM 506 C CA . VAL A 1 69 ? 12.573 3.217 -8.872 1.00 88.50 69 VAL A CA 1
ATOM 507 C C . VAL A 1 69 ? 13.258 2.638 -10.100 1.00 88.50 69 VAL A C 1
ATOM 509 O O . VAL A 1 69 ? 12.776 1.679 -10.695 1.00 88.50 69 VAL A O 1
ATOM 512 N N . PHE A 1 70 ? 14.403 3.205 -10.471 1.00 90.06 70 PHE A N 1
ATOM 513 C CA . PHE A 1 70 ? 15.258 2.666 -11.526 1.00 90.06 70 PHE A CA 1
ATOM 514 C C . PHE A 1 70 ? 16.398 1.847 -10.920 1.00 90.06 70 PHE A C 1
ATOM 516 O O . PHE A 1 70 ? 17.027 2.275 -9.951 1.00 90.06 70 PHE A O 1
ATOM 523 N N . ARG A 1 71 ? 16.677 0.679 -11.497 1.00 89.56 71 ARG A N 1
ATOM 524 C CA . ARG A 1 71 ? 17.786 -0.201 -11.123 1.00 89.56 71 ARG A CA 1
ATOM 525 C C . ARG A 1 71 ? 18.472 -0.729 -12.370 1.00 89.56 71 ARG A C 1
ATOM 527 O O . ARG A 1 71 ? 17.827 -1.017 -13.373 1.00 89.56 71 ARG A O 1
ATOM 534 N N . LEU A 1 72 ? 19.782 -0.903 -12.275 1.00 88.31 72 LEU A N 1
ATOM 535 C CA . LEU A 1 72 ? 20.598 -1.494 -13.323 1.00 88.31 72 LEU A CA 1
ATOM 536 C C . LEU A 1 72 ? 21.399 -2.635 -12.715 1.00 88.31 72 LEU A C 1
ATOM 538 O O . LEU A 1 72 ? 22.206 -2.419 -11.814 1.00 88.31 72 LEU A O 1
ATOM 542 N N . ASN A 1 73 ? 21.156 -3.844 -13.204 1.00 86.06 73 ASN A N 1
ATOM 543 C CA . ASN A 1 73 ? 21.757 -5.059 -12.680 1.00 86.06 73 ASN A CA 1
ATOM 544 C C . ASN A 1 73 ? 22.639 -5.696 -13.751 1.00 86.06 73 ASN A C 1
ATOM 546 O O . ASN A 1 73 ? 22.253 -5.769 -14.916 1.00 86.06 73 ASN A O 1
ATOM 550 N N . ARG A 1 74 ? 23.811 -6.196 -13.360 1.00 82.50 74 ARG A N 1
ATOM 551 C CA . ARG A 1 74 ? 24.593 -7.106 -14.200 1.00 82.50 74 ARG A CA 1
ATOM 552 C C . ARG A 1 74 ? 24.092 -8.522 -13.948 1.00 82.50 74 ARG A C 1
ATOM 554 O O . ARG A 1 74 ? 24.063 -8.958 -12.800 1.00 82.50 74 ARG A O 1
ATOM 561 N N . GLU A 1 75 ? 23.678 -9.220 -14.995 1.00 71.12 75 GLU A N 1
ATOM 562 C CA . GLU A 1 75 ? 23.215 -10.598 -14.886 1.00 71.12 75 GLU A CA 1
ATOM 563 C C . GLU A 1 75 ? 24.436 -11.508 -14.737 1.00 71.12 75 GLU A C 1
ATOM 565 O O . GLU A 1 75 ? 25.166 -11.788 -15.686 1.00 71.12 75 GLU A O 1
ATOM 570 N N . SER A 1 76 ? 24.708 -11.933 -13.508 1.00 61.56 76 SER A N 1
ATOM 571 C CA . SER A 1 76 ? 25.660 -13.003 -13.247 1.00 61.56 76 SER A CA 1
ATOM 572 C C . SER A 1 76 ? 24.959 -14.333 -13.511 1.00 61.56 76 SER A C 1
ATOM 574 O O . SER A 1 76 ? 24.154 -14.774 -12.688 1.00 61.56 76 SER A O 1
ATOM 576 N N . GLU A 1 77 ? 25.236 -14.978 -14.644 1.00 56.47 77 GLU A N 1
ATOM 577 C CA . GLU A 1 77 ? 24.832 -16.373 -14.827 1.00 56.47 77 GLU A CA 1
ATOM 578 C C . GLU A 1 77 ? 25.439 -17.242 -13.709 1.00 56.47 77 GLU A C 1
ATOM 580 O O . GLU A 1 77 ? 26.624 -17.082 -13.385 1.00 56.47 77 GLU A O 1
ATOM 585 N N . PRO A 1 78 ? 24.672 -18.171 -13.106 1.00 53.72 78 PRO A N 1
ATOM 586 C CA . PRO A 1 78 ? 25.238 -19.149 -12.194 1.00 53.72 78 PRO A CA 1
ATOM 587 C C . PRO A 1 78 ? 26.239 -20.004 -12.972 1.00 53.72 78 PRO A C 1
ATOM 589 O O . PRO A 1 78 ? 25.876 -20.777 -13.858 1.00 53.72 78 PRO A O 1
ATOM 592 N N . TYR A 1 79 ? 27.515 -19.825 -12.645 1.00 51.44 79 TYR A N 1
ATOM 593 C CA . TYR A 1 79 ? 28.643 -20.504 -13.265 1.00 51.44 79 TYR A CA 1
ATOM 594 C C . TYR A 1 79 ? 28.483 -22.024 -13.115 1.00 51.44 79 TYR A C 1
ATOM 596 O O . TYR A 1 79 ? 28.760 -22.590 -12.057 1.00 51.44 79 TYR A O 1
ATOM 604 N N . ARG A 1 80 ? 28.004 -22.708 -14.162 1.00 53.59 80 ARG A N 1
ATOM 605 C CA . ARG A 1 80 ? 28.020 -24.173 -14.203 1.00 53.59 80 ARG A CA 1
ATOM 606 C C . ARG A 1 80 ? 29.457 -24.614 -14.463 1.00 53.59 80 ARG A C 1
ATOM 608 O O . ARG A 1 80 ? 29.927 -24.581 -15.595 1.00 53.59 80 ARG A O 1
ATOM 615 N N . MET A 1 81 ? 30.150 -25.014 -13.397 1.00 51.53 81 MET A N 1
ATOM 616 C CA . MET A 1 81 ? 31.404 -25.765 -13.483 1.00 51.53 81 MET A CA 1
ATOM 617 C C . MET A 1 81 ? 31.121 -27.151 -14.064 1.00 51.53 81 MET A C 1
ATOM 619 O O . MET A 1 81 ? 30.952 -28.111 -13.320 1.00 51.53 81 MET A O 1
ATOM 623 N N . ALA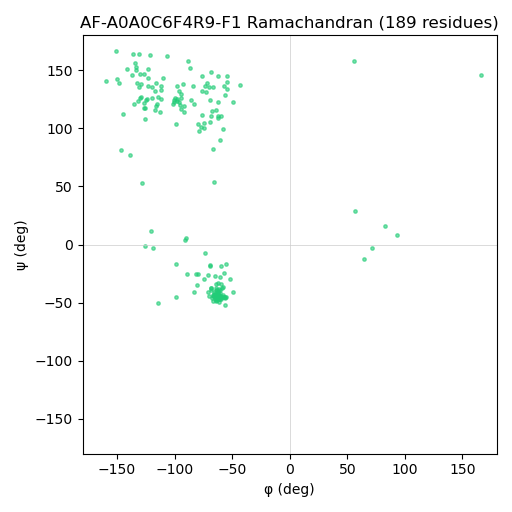 A 1 82 ? 31.019 -27.260 -15.383 1.00 55.41 82 ALA A N 1
ATOM 624 C CA . ALA A 1 82 ? 31.090 -28.544 -16.062 1.00 55.41 82 ALA A CA 1
ATOM 625 C C . ALA A 1 82 ? 31.801 -28.359 -17.411 1.00 55.41 82 ALA A C 1
ATOM 627 O O . ALA A 1 82 ? 31.300 -27.685 -18.308 1.00 55.41 82 ALA A O 1
ATOM 628 N N . ASP A 1 83 ? 32.995 -28.948 -17.499 1.00 56.72 83 ASP A N 1
ATOM 629 C CA . ASP A 1 83 ? 33.654 -29.424 -18.725 1.00 56.72 83 ASP A CA 1
ATOM 630 C C . ASP A 1 83 ? 34.447 -28.469 -19.641 1.00 56.72 83 ASP A C 1
ATOM 632 O O . ASP A 1 83 ? 34.813 -28.879 -20.741 1.00 56.72 83 ASP A O 1
ATOM 636 N N . ASN A 1 84 ? 34.839 -27.257 -19.220 1.00 55.84 84 ASN A N 1
ATOM 637 C CA . ASN A 1 84 ? 35.761 -26.433 -20.028 1.00 55.84 84 ASN A CA 1
ATOM 638 C C . ASN A 1 84 ? 37.013 -25.962 -19.249 1.00 55.84 84 ASN A C 1
ATOM 640 O O . ASN A 1 84 ? 36.865 -25.199 -18.293 1.00 55.84 84 ASN A O 1
ATOM 644 N N . PRO A 1 85 ? 38.246 -26.354 -19.650 1.00 60.75 85 PRO A N 1
ATOM 645 C CA . PRO A 1 85 ? 39.492 -25.920 -19.006 1.00 60.75 85 PRO A CA 1
ATOM 646 C C . PRO A 1 85 ? 39.878 -24.463 -19.304 1.00 60.75 85 PRO A C 1
ATOM 648 O O . PRO A 1 85 ? 40.815 -23.955 -18.693 1.00 60.75 85 PRO A O 1
ATOM 651 N N . ASN A 1 86 ? 39.175 -23.773 -20.213 1.00 59.62 86 ASN A N 1
ATOM 652 C CA . ASN A 1 86 ? 39.348 -22.335 -20.421 1.00 59.62 86 ASN A CA 1
ATOM 653 C C . ASN A 1 86 ? 37.987 -21.632 -20.619 1.00 59.62 86 ASN A C 1
ATOM 655 O O . ASN A 1 86 ? 37.582 -21.331 -21.747 1.00 59.62 86 ASN A O 1
ATOM 659 N N . PRO A 1 87 ? 37.228 -21.409 -19.534 1.00 52.72 87 PRO A N 1
ATOM 660 C CA . PRO A 1 87 ? 35.924 -20.774 -19.599 1.00 52.72 87 PRO A CA 1
ATOM 661 C C . PRO A 1 87 ? 36.114 -19.276 -19.840 1.00 52.72 87 PRO A C 1
ATOM 663 O O . PRO A 1 87 ? 36.475 -18.514 -18.943 1.00 52.72 87 PRO A O 1
ATOM 666 N N . ARG A 1 88 ? 35.864 -18.834 -21.074 1.00 54.47 88 ARG A N 1
ATOM 667 C CA . ARG A 1 88 ? 35.663 -17.410 -21.349 1.00 54.47 88 ARG A CA 1
ATOM 668 C C . ARG A 1 88 ? 34.423 -16.988 -20.550 1.00 54.47 88 ARG A C 1
ATOM 670 O O . ARG A 1 88 ? 33.386 -17.628 -20.732 1.00 54.47 88 ARG A O 1
ATOM 677 N N . PRO A 1 89 ? 34.498 -15.984 -19.655 1.00 54.25 89 PRO A N 1
ATOM 678 C CA . PRO A 1 89 ? 33.301 -15.517 -18.974 1.00 54.25 89 PRO A CA 1
ATOM 679 C C . PRO A 1 89 ? 32.296 -15.107 -20.057 1.00 54.25 89 PRO A C 1
ATOM 681 O O . PRO A 1 89 ? 32.697 -14.386 -20.977 1.00 54.25 89 PRO A O 1
ATOM 684 N N . PRO A 1 90 ? 31.044 -15.600 -20.017 1.00 56.38 90 PRO A N 1
ATOM 685 C CA . PRO A 1 90 ? 30.038 -15.156 -20.969 1.00 56.38 90 PRO A CA 1
ATOM 686 C C . PRO A 1 90 ? 29.956 -13.629 -20.898 1.00 56.38 90 PRO A C 1
ATOM 688 O O . PRO A 1 90 ? 30.155 -13.047 -19.825 1.00 56.38 90 PRO A O 1
ATOM 691 N N . ASP A 1 91 ? 29.709 -12.979 -22.035 1.00 59.41 91 ASP A N 1
ATOM 692 C CA . ASP A 1 91 ? 29.402 -11.550 -22.075 1.00 59.41 91 ASP A CA 1
ATOM 693 C C . ASP A 1 91 ? 28.126 -11.334 -21.243 1.00 59.41 91 ASP A C 1
ATOM 695 O O . ASP A 1 91 ? 27.014 -11.494 -21.739 1.00 59.41 91 ASP A O 1
ATOM 699 N N . GLN A 1 92 ? 28.296 -11.083 -19.942 1.00 65.75 92 GLN A N 1
ATOM 700 C CA . GLN A 1 92 ? 27.202 -11.007 -18.976 1.00 65.75 92 GLN A CA 1
ATOM 701 C C . GLN A 1 92 ? 26.296 -9.829 -19.344 1.00 65.75 92 GLN A C 1
ATOM 703 O O . GLN A 1 92 ? 26.766 -8.685 -19.293 1.00 65.75 92 GLN A O 1
ATOM 708 N N . PRO A 1 93 ? 25.027 -10.070 -19.708 1.00 79.69 93 PRO A N 1
ATOM 709 C CA . PRO A 1 93 ? 24.135 -8.999 -20.108 1.00 79.69 93 PRO A CA 1
ATOM 710 C C . PRO A 1 93 ? 23.795 -8.101 -18.913 1.00 79.69 93 PRO A C 1
ATOM 712 O O . PRO A 1 93 ? 23.729 -8.523 -17.758 1.00 79.69 93 PRO A O 1
ATOM 715 N N . PHE A 1 94 ? 23.580 -6.823 -19.193 1.00 86.69 94 PHE A N 1
ATOM 716 C CA . PHE A 1 94 ? 23.051 -5.852 -18.247 1.00 86.69 94 PHE A CA 1
ATOM 717 C C . PHE A 1 94 ? 21.533 -5.788 -18.406 1.00 86.69 94 PHE A C 1
ATOM 719 O O . PHE A 1 94 ? 21.024 -5.773 -19.526 1.00 86.69 94 PHE A O 1
ATOM 726 N N . THR A 1 95 ? 20.812 -5.727 -17.291 1.00 89.50 95 THR A N 1
ATOM 727 C CA . THR A 1 95 ? 19.357 -5.568 -17.248 1.00 89.50 95 THR A CA 1
ATOM 728 C C . THR A 1 95 ? 19.009 -4.248 -16.575 1.00 89.50 95 THR A C 1
ATOM 730 O O . THR A 1 95 ? 19.334 -4.038 -15.404 1.00 89.50 95 THR A O 1
ATOM 733 N N . ALA A 1 96 ? 18.339 -3.366 -17.309 1.00 90.62 96 ALA A N 1
ATOM 734 C CA . ALA A 1 96 ? 17.781 -2.122 -16.804 1.00 90.62 96 ALA A CA 1
ATOM 735 C C . ALA A 1 96 ? 16.309 -2.342 -16.430 1.00 90.62 96 ALA A C 1
ATOM 737 O O . ALA A 1 96 ? 15.535 -2.902 -17.209 1.00 90.62 96 ALA A O 1
ATOM 738 N N . ILE A 1 97 ? 15.933 -1.930 -15.221 1.00 91.62 97 ILE A N 1
ATOM 739 C CA . ILE A 1 97 ? 14.599 -2.127 -14.657 1.00 91.62 97 ILE A CA 1
ATOM 740 C C . ILE A 1 97 ? 14.086 -0.786 -14.139 1.00 91.62 97 ILE A C 1
ATOM 742 O O . ILE A 1 97 ? 14.739 -0.151 -13.315 1.00 91.62 97 ILE A O 1
ATOM 746 N N . THR A 1 98 ? 12.895 -0.374 -14.567 1.00 92.56 98 THR A N 1
ATOM 747 C CA . THR A 1 98 ? 12.132 0.688 -13.893 1.00 92.56 98 THR A CA 1
ATOM 748 C C . THR A 1 98 ? 10.889 0.076 -13.286 1.00 92.56 98 THR A C 1
ATOM 750 O O . THR A 1 98 ? 10.015 -0.376 -14.017 1.00 92.56 98 THR A O 1
ATOM 753 N N . GLU A 1 99 ? 10.808 0.075 -11.964 1.00 91.81 99 GLU A N 1
ATOM 754 C CA . GLU A 1 99 ? 9.648 -0.382 -11.204 1.00 91.81 99 GLU A CA 1
ATOM 755 C C . GLU A 1 99 ? 8.792 0.824 -10.843 1.00 91.81 99 GLU A C 1
ATOM 757 O O . GLU A 1 99 ? 9.311 1.834 -10.365 1.00 91.81 99 GLU A O 1
ATOM 762 N N . MET A 1 100 ? 7.488 0.726 -11.073 1.00 90.62 100 MET A N 1
ATOM 763 C CA . MET A 1 100 ? 6.529 1.764 -10.726 1.00 90.62 100 MET A CA 1
ATOM 764 C C . MET A 1 100 ? 5.364 1.148 -9.967 1.00 90.62 100 MET A C 1
ATOM 766 O O . MET A 1 100 ? 4.822 0.126 -10.383 1.00 90.62 100 MET A O 1
ATOM 770 N N . THR A 1 101 ? 4.958 1.803 -8.885 1.00 89.88 101 THR A N 1
ATOM 771 C CA . THR A 1 101 ? 3.687 1.513 -8.229 1.00 89.88 101 THR A CA 1
ATOM 772 C C . THR A 1 101 ? 2.674 2.561 -8.656 1.00 89.88 101 THR A C 1
ATOM 774 O O . THR A 1 101 ? 2.897 3.763 -8.484 1.00 89.88 101 THR A O 1
ATOM 777 N N . LEU A 1 102 ? 1.556 2.086 -9.189 1.00 88.94 102 LEU A N 1
ATOM 778 C CA . LEU A 1 102 ? 0.431 2.889 -9.634 1.00 88.94 102 LEU A CA 1
ATOM 779 C C . LEU A 1 102 ? -0.761 2.674 -8.703 1.00 88.94 102 LEU A C 1
ATOM 781 O O . LEU A 1 102 ? -1.015 1.548 -8.279 1.00 88.94 102 LEU A O 1
ATOM 785 N N . THR A 1 103 ? -1.521 3.732 -8.452 1.00 88.75 103 THR A N 1
ATOM 786 C CA . THR A 1 103 ? -2.799 3.676 -7.740 1.00 88.75 103 THR A CA 1
ATOM 787 C C . THR A 1 103 ? -3.914 4.069 -8.695 1.00 88.75 103 THR A C 1
ATOM 789 O O . THR A 1 103 ? -3.849 5.102 -9.362 1.00 88.75 103 THR A O 1
ATOM 792 N N . VAL A 1 104 ? -4.925 3.207 -8.799 1.00 87.88 104 VAL A N 1
ATOM 793 C CA . VAL A 1 104 ? -5.992 3.286 -9.800 1.00 87.88 104 VAL A CA 1
ATOM 794 C C . VAL A 1 104 ? -7.366 3.333 -9.112 1.00 87.88 104 VAL A C 1
ATOM 796 O O . VAL A 1 104 ? -7.606 2.555 -8.182 1.00 87.88 104 VAL A O 1
ATOM 799 N N . PRO A 1 105 ? -8.296 4.201 -9.555 1.00 81.88 105 PRO A N 1
ATOM 800 C CA . PRO A 1 105 ? -9.664 4.244 -9.041 1.00 81.88 105 PRO A CA 1
ATOM 801 C C . PRO A 1 105 ? -10.510 3.019 -9.442 1.00 81.88 105 PRO A C 1
ATOM 803 O O . PRO A 1 105 ? -11.033 2.930 -10.550 1.00 81.88 105 PRO A O 1
ATOM 806 N N . SER A 1 106 ? -10.743 2.123 -8.483 1.00 72.62 106 SER A N 1
ATOM 807 C CA . SER A 1 106 ? -11.646 0.959 -8.531 1.00 72.62 106 SER A CA 1
ATOM 808 C C . SER A 1 106 ? -11.467 -0.092 -9.648 1.00 72.62 106 SER A C 1
ATOM 810 O O . SER A 1 106 ? -10.999 0.152 -10.758 1.00 72.62 106 SER A O 1
ATOM 812 N N . VAL A 1 107 ? -11.991 -1.274 -9.321 1.00 59.69 107 VAL A N 1
ATOM 813 C CA . VAL A 1 107 ? -11.916 -2.588 -9.984 1.00 59.69 107 VAL A CA 1
ATOM 814 C C . VAL A 1 107 ? -12.376 -2.621 -11.456 1.00 59.69 107 VAL A C 1
ATOM 816 O O . VAL A 1 107 ? -12.033 -3.550 -12.171 1.00 59.69 107 VAL A O 1
ATOM 819 N N . GLY A 1 108 ? -13.105 -1.614 -11.953 1.00 65.44 108 GLY A N 1
ATOM 820 C CA . GLY A 1 108 ? -13.544 -1.569 -13.360 1.00 65.44 108 GLY A CA 1
ATOM 821 C C . GLY A 1 108 ? -12.564 -0.896 -14.328 1.00 65.44 108 GLY A C 1
ATOM 822 O O . GLY A 1 108 ? -12.586 -1.186 -15.520 1.00 65.44 108 GLY A O 1
ATOM 823 N N . THR A 1 109 ? -11.708 0.007 -13.838 1.00 76.06 109 THR A N 1
ATOM 824 C CA . THR A 1 109 ? -10.776 0.775 -14.692 1.00 76.06 109 THR A CA 1
ATOM 825 C C . THR A 1 109 ? -9.369 0.184 -14.707 1.00 76.06 109 THR A C 1
ATOM 827 O O . THR A 1 109 ? -8.579 0.477 -15.604 1.00 76.06 109 THR A O 1
ATOM 830 N N . VAL A 1 110 ? -9.068 -0.687 -13.739 1.00 79.69 110 VAL A N 1
ATOM 831 C CA . VAL A 1 110 ? -7.782 -1.382 -13.610 1.00 79.69 110 VAL A CA 1
ATOM 832 C C . VAL A 1 110 ? -7.505 -2.232 -14.835 1.00 79.69 110 VAL A C 1
ATOM 834 O O . VAL A 1 110 ? -6.422 -2.123 -15.399 1.00 79.69 110 VAL A O 1
ATOM 837 N N . ASP A 1 111 ? -8.488 -3.008 -15.290 1.00 82.56 111 ASP A N 1
ATOM 838 C CA . ASP A 1 111 ? -8.336 -3.862 -16.468 1.00 82.56 111 ASP A CA 1
ATOM 839 C C . ASP A 1 111 ? -8.026 -3.036 -17.720 1.00 82.56 111 ASP A C 1
ATOM 841 O O . ASP A 1 111 ? -7.141 -3.385 -18.501 1.00 82.56 111 ASP A O 1
ATOM 845 N N . GLU A 1 112 ? -8.699 -1.896 -17.905 1.00 83.00 112 GLU A N 1
ATOM 846 C CA . GLU A 1 112 ? -8.427 -0.999 -19.030 1.00 83.00 112 GLU A CA 1
ATOM 847 C C . GLU A 1 112 ? -7.027 -0.370 -18.931 1.00 83.00 112 GLU A C 1
ATOM 849 O O . GLU A 1 112 ? -6.289 -0.342 -19.921 1.00 83.00 112 GLU A O 1
ATOM 854 N N . ALA A 1 113 ? -6.635 0.104 -17.746 1.00 82.00 113 ALA A N 1
ATOM 855 C CA . ALA A 1 113 ? -5.318 0.687 -17.505 1.00 82.00 113 ALA A CA 1
ATOM 856 C C . ALA A 1 113 ? -4.196 -0.340 -17.728 1.00 82.00 113 ALA A C 1
ATOM 858 O O . ALA A 1 113 ? -3.223 -0.057 -18.431 1.00 82.00 113 ALA A O 1
ATOM 859 N N . VAL A 1 114 ? -4.363 -1.553 -17.197 1.00 82.88 114 VAL A N 1
ATOM 860 C CA . VAL A 1 114 ? -3.449 -2.685 -17.378 1.00 82.88 114 VAL A CA 1
ATOM 861 C C . VAL A 1 114 ? -3.354 -3.065 -18.849 1.00 82.88 114 VAL A C 1
ATOM 863 O O . VAL A 1 114 ? -2.244 -3.171 -19.363 1.00 82.88 114 VAL A O 1
ATOM 866 N N . ASN A 1 115 ? -4.475 -3.188 -19.562 1.00 85.38 115 ASN A N 1
ATOM 867 C CA . ASN A 1 115 ? -4.471 -3.514 -20.988 1.00 85.38 115 ASN A CA 1
ATOM 868 C C . ASN A 1 115 ? -3.757 -2.441 -21.823 1.00 85.38 115 ASN A C 1
ATOM 870 O O . ASN A 1 115 ? -2.962 -2.771 -22.703 1.00 85.38 115 ASN A O 1
ATOM 874 N N . ARG A 1 116 ? -3.975 -1.153 -21.529 1.00 83.94 116 ARG A N 1
ATOM 875 C CA . ARG A 1 116 ? -3.279 -0.041 -22.201 1.00 83.94 116 ARG A CA 1
ATOM 876 C C . ARG A 1 116 ? -1.774 -0.050 -21.926 1.00 83.94 116 ARG A C 1
ATOM 878 O O . ARG A 1 116 ? -0.992 0.221 -22.836 1.00 83.94 116 ARG A O 1
ATOM 885 N N . LEU A 1 117 ? -1.359 -0.371 -20.700 1.00 83.31 117 LEU A N 1
ATOM 886 C CA . LEU A 1 117 ? 0.056 -0.497 -20.341 1.00 83.31 117 LEU A CA 1
ATOM 887 C C . LEU A 1 117 ? 0.694 -1.731 -20.991 1.00 83.31 117 LEU A C 1
ATOM 889 O O . LEU A 1 117 ? 1.771 -1.620 -21.579 1.00 83.31 117 LEU A O 1
ATOM 893 N N . ALA A 1 118 ? 0.012 -2.875 -20.963 1.00 82.62 118 ALA A N 1
ATOM 894 C CA . ALA A 1 118 ? 0.459 -4.125 -21.570 1.00 82.62 118 ALA A CA 1
ATOM 895 C C . ALA A 1 118 ? 0.566 -4.025 -23.100 1.00 82.62 118 ALA A C 1
ATOM 897 O O . ALA A 1 118 ? 1.498 -4.575 -23.684 1.00 82.62 118 ALA A O 1
ATOM 898 N N . ALA A 1 119 ? -0.304 -3.247 -23.755 1.00 82.25 119 ALA A N 1
ATOM 899 C CA . ALA A 1 119 ? -0.237 -2.984 -25.195 1.00 82.25 119 ALA A CA 1
ATOM 900 C C . ALA A 1 119 ? 1.078 -2.311 -25.638 1.00 82.25 119 ALA A C 1
ATOM 902 O O . ALA A 1 119 ? 1.434 -2.369 -26.814 1.00 82.25 119 ALA A O 1
ATOM 903 N N . SER A 1 120 ? 1.834 -1.701 -24.715 1.00 77.75 120 SER A N 1
ATOM 904 C CA . SER A 1 120 ? 3.179 -1.192 -25.012 1.00 77.75 120 SER A CA 1
ATOM 905 C C . SER A 1 120 ? 4.208 -2.302 -25.270 1.00 77.75 120 SER A C 1
ATOM 907 O O . SER A 1 120 ? 5.270 -2.013 -25.823 1.00 77.75 120 SER A O 1
ATOM 909 N N . GLY A 1 121 ? 3.914 -3.544 -24.864 1.00 75.38 121 GLY A N 1
ATOM 910 C CA . GLY A 1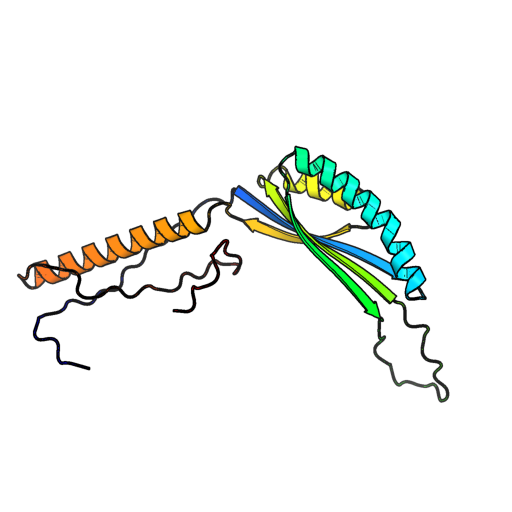 121 ? 4.740 -4.737 -25.063 1.00 75.38 121 GLY A CA 1
ATOM 911 C C . GLY A 1 121 ? 6.021 -4.797 -24.227 1.00 75.38 121 GLY A C 1
ATOM 912 O O . GLY A 1 121 ? 6.746 -5.781 -24.315 1.00 75.38 121 GLY A O 1
ATOM 913 N N . VAL A 1 122 ? 6.320 -3.759 -23.437 1.00 76.31 122 VAL A N 1
ATOM 914 C CA . VAL A 1 122 ? 7.553 -3.670 -22.625 1.00 76.31 122 VAL A CA 1
ATOM 915 C C . VAL A 1 122 ? 7.261 -3.569 -21.124 1.00 76.31 122 VAL A C 1
ATOM 917 O O . VAL A 1 122 ? 8.180 -3.529 -20.311 1.00 76.31 122 VAL A O 1
ATOM 920 N N . VAL A 1 123 ? 5.983 -3.510 -20.747 1.00 85.75 123 VAL A N 1
ATOM 921 C CA . VAL A 1 123 ? 5.555 -3.448 -19.348 1.00 85.75 123 VAL A CA 1
ATOM 922 C C . VAL A 1 123 ? 5.169 -4.840 -18.870 1.00 85.75 123 VAL A C 1
ATOM 924 O O . VAL A 1 123 ? 4.272 -5.471 -19.423 1.00 85.75 123 VAL A O 1
ATOM 927 N N . GLU A 1 124 ? 5.811 -5.279 -17.798 1.00 87.88 124 GLU A N 1
ATOM 928 C CA . GLU A 1 124 ? 5.441 -6.452 -17.022 1.00 87.88 124 GLU A CA 1
ATOM 929 C C . GLU A 1 124 ? 4.575 -6.014 -15.839 1.00 87.88 124 GLU A C 1
ATOM 931 O O . GLU A 1 124 ? 5.014 -5.233 -14.991 1.00 87.88 124 GLU A O 1
ATOM 936 N N . VAL A 1 125 ? 3.345 -6.520 -15.759 1.00 87.12 125 VAL A N 1
ATOM 937 C CA . VAL A 1 125 ? 2.510 -6.362 -14.562 1.00 87.12 125 VAL A CA 1
ATOM 938 C C . VAL A 1 125 ? 2.897 -7.447 -13.570 1.00 87.12 125 VAL A C 1
ATOM 940 O O . VAL A 1 125 ? 2.823 -8.632 -13.886 1.00 87.12 125 VAL A O 1
ATOM 943 N N . ARG A 1 126 ? 3.332 -7.046 -12.376 1.00 86.25 126 ARG A N 1
ATOM 944 C CA . ARG A 1 126 ? 3.848 -7.970 -11.360 1.00 86.25 126 ARG A CA 1
ATOM 945 C C . ARG A 1 126 ? 2.812 -8.327 -10.311 1.00 86.25 126 ARG A C 1
ATOM 947 O O . ARG A 1 126 ? 2.700 -9.491 -9.938 1.00 86.25 126 ARG A O 1
ATOM 954 N N . LYS A 1 127 ? 2.081 -7.329 -9.813 1.00 87.69 127 LYS A N 1
ATOM 955 C CA . LYS A 1 127 ? 1.094 -7.507 -8.745 1.00 87.69 127 LYS A CA 1
ATOM 956 C C . LYS A 1 127 ? -0.045 -6.510 -8.910 1.00 87.69 127 LYS A C 1
ATOM 958 O O . LYS A 1 127 ? 0.194 -5.343 -9.203 1.00 87.69 127 LYS A O 1
ATOM 963 N N . ILE A 1 128 ? -1.269 -6.974 -8.684 1.00 85.81 128 ILE A N 1
ATOM 964 C CA . ILE A 1 128 ? -2.458 -6.135 -8.522 1.00 85.81 128 ILE A CA 1
ATOM 965 C C . ILE A 1 128 ? -3.001 -6.432 -7.128 1.00 85.81 128 ILE A C 1
ATOM 967 O O . ILE A 1 128 ? -3.173 -7.597 -6.775 1.00 85.81 128 ILE A O 1
ATOM 971 N N . THR A 1 129 ? -3.198 -5.395 -6.322 1.00 84.94 129 THR A N 1
ATOM 972 C CA . THR A 1 129 ? -3.722 -5.515 -4.956 1.00 84.94 129 THR A CA 1
ATOM 973 C C . THR A 1 129 ? -4.874 -4.542 -4.782 1.00 84.94 129 THR A C 1
ATOM 975 O O . THR A 1 129 ? -4.706 -3.350 -5.029 1.00 84.94 129 THR A O 1
ATOM 978 N N . ASP A 1 130 ? -6.029 -5.026 -4.342 1.00 83.44 130 ASP A N 1
ATOM 979 C CA . ASP A 1 130 ? -7.145 -4.156 -3.983 1.00 83.44 130 ASP A CA 1
ATOM 980 C C . ASP A 1 130 ? -6.824 -3.391 -2.693 1.00 83.44 130 ASP A C 1
ATOM 982 O O . ASP A 1 130 ? -6.312 -3.959 -1.730 1.00 83.44 130 ASP A O 1
ATOM 986 N N . ALA A 1 131 ? -7.120 -2.094 -2.669 1.00 77.44 131 ALA A N 1
ATOM 987 C CA . ALA A 1 131 ? -6.765 -1.195 -1.577 1.00 77.44 131 ALA A CA 1
ATOM 988 C C . ALA A 1 131 ? -7.925 -0.267 -1.188 1.00 77.44 131 ALA A C 1
ATOM 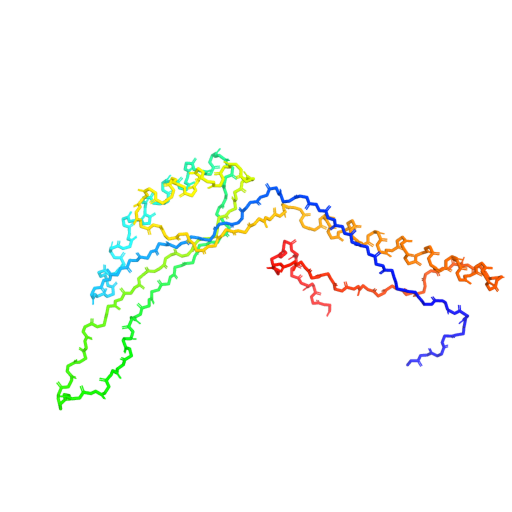990 O O . ALA A 1 131 ? -8.905 -0.079 -1.920 1.00 77.44 131 ALA A O 1
ATOM 991 N N . VAL A 1 132 ? -7.809 0.339 -0.005 1.00 80.00 132 VAL A N 1
ATOM 992 C CA . VAL A 1 132 ? -8.784 1.298 0.523 1.00 80.00 132 VAL A CA 1
ATOM 993 C C . VAL A 1 132 ? -8.116 2.664 0.649 1.00 80.00 132 VAL A C 1
ATOM 995 O O . VAL A 1 132 ? -7.172 2.832 1.408 1.00 80.00 132 VAL A O 1
ATOM 998 N N . ALA A 1 133 ? -8.654 3.680 -0.026 1.00 72.88 133 ALA A N 1
ATOM 999 C CA . ALA A 1 133 ? -8.109 5.045 -0.008 1.00 72.88 133 ALA A CA 1
ATOM 1000 C C . ALA A 1 133 ? -8.002 5.665 1.396 1.00 72.88 133 ALA A C 1
ATOM 1002 O O . ALA A 1 133 ? -7.254 6.608 1.620 1.00 72.88 133 ALA A O 1
ATOM 1003 N N . SER A 1 134 ? -8.813 5.195 2.343 1.00 77.12 134 SER A N 1
ATOM 1004 C CA . SER A 1 134 ? -8.890 5.728 3.705 1.00 77.12 134 SER A CA 1
ATOM 1005 C C . SER A 1 134 ? -8.755 4.627 4.751 1.00 77.12 134 SER A C 1
ATOM 1007 O O . SER A 1 134 ? -9.564 4.521 5.673 1.00 77.12 134 SER A O 1
ATOM 1009 N N . GLU A 1 135 ? -7.698 3.822 4.643 1.00 75.31 135 GLU A N 1
ATOM 1010 C CA . GLU A 1 135 ? -7.312 2.839 5.667 1.00 75.31 135 GLU A CA 1
ATOM 1011 C C . GLU A 1 135 ? -7.265 3.450 7.066 1.00 75.31 135 GLU A C 1
ATOM 1013 O O . GLU A 1 135 ? -7.770 2.865 8.021 1.00 75.31 135 GLU A O 1
ATOM 1018 N N . ARG A 1 136 ? -6.743 4.674 7.206 1.00 78.88 136 ARG A N 1
ATOM 1019 C CA . ARG A 1 136 ? -6.717 5.372 8.496 1.00 78.88 136 ARG A CA 1
ATOM 1020 C C . ARG A 1 136 ? -8.113 5.599 9.072 1.00 78.88 136 ARG A C 1
ATOM 1022 O O . ARG A 1 136 ? -8.296 5.486 10.284 1.00 78.88 136 ARG A O 1
ATOM 1029 N N . GLN A 1 137 ? -9.088 5.934 8.232 1.00 83.56 137 GLN A N 1
ATOM 1030 C CA . GLN A 1 137 ? -10.469 6.096 8.674 1.00 83.56 137 GLN A CA 1
ATOM 1031 C C . GLN A 1 137 ? -11.051 4.745 9.094 1.00 83.56 137 GLN A C 1
ATOM 1033 O O . GLN A 1 137 ? -11.597 4.650 10.188 1.00 83.56 137 GLN A O 1
ATOM 1038 N N . ALA A 1 138 ? -10.842 3.696 8.295 1.00 84.06 138 ALA A N 1
ATOM 1039 C CA . ALA A 1 138 ? -11.268 2.337 8.625 1.00 84.06 138 ALA A CA 1
ATOM 1040 C C . ALA A 1 138 ? -10.670 1.845 9.960 1.00 84.06 138 ALA A C 1
ATOM 1042 O O . ALA A 1 138 ? -11.387 1.331 10.817 1.00 84.06 138 ALA A O 1
ATOM 1043 N N . LEU A 1 139 ? -9.377 2.091 10.192 1.00 84.75 139 LEU A N 1
ATOM 1044 C CA . LEU A 1 139 ? -8.698 1.789 11.454 1.00 84.75 139 LEU A CA 1
ATOM 1045 C C . LEU A 1 139 ? -9.259 2.595 12.630 1.00 84.75 139 LEU A C 1
ATOM 1047 O O . LEU A 1 139 ? -9.345 2.088 13.746 1.00 84.75 139 LEU A O 1
ATOM 1051 N N . ASN A 1 140 ? -9.636 3.855 12.412 1.00 87.19 140 ASN A N 1
ATOM 1052 C CA . ASN A 1 140 ? -10.258 4.663 13.457 1.00 87.19 140 ASN A CA 1
ATOM 1053 C C . ASN A 1 140 ? -11.656 4.152 13.819 1.00 87.19 140 ASN A C 1
ATOM 1055 O O . ASN A 1 140 ? -11.988 4.140 15.004 1.00 87.19 140 ASN A O 1
ATOM 1059 N N . GLU A 1 141 ? -12.445 3.687 12.848 1.00 89.62 141 GLU A N 1
ATOM 1060 C CA . GLU A 1 141 ? -13.737 3.053 13.138 1.00 89.62 141 GLU A CA 1
ATOM 1061 C C . GLU A 1 141 ? -13.560 1.728 13.891 1.00 89.62 141 GLU A C 1
ATOM 1063 O O . GLU A 1 141 ? -14.226 1.511 14.903 1.00 89.62 141 GLU A O 1
ATOM 1068 N N . ALA A 1 142 ? -12.588 0.900 13.494 1.00 90.00 142 ALA A N 1
ATOM 1069 C CA . ALA A 1 142 ? -12.223 -0.317 14.227 1.00 90.00 142 ALA A CA 1
ATOM 1070 C C . ALA A 1 142 ? -11.850 -0.022 15.693 1.00 90.00 142 ALA A C 1
ATOM 1072 O O . ALA A 1 142 ? -12.332 -0.674 16.621 1.00 90.00 142 ALA A O 1
ATOM 1073 N N . ARG A 1 143 ? -11.036 1.018 15.929 1.00 91.06 143 ARG A N 1
ATOM 1074 C CA . ARG A 1 143 ? -10.655 1.461 17.283 1.00 91.06 143 ARG A CA 1
ATOM 1075 C C . ARG A 1 143 ? -11.860 1.914 18.101 1.00 91.06 143 ARG A C 1
ATOM 1077 O O . ARG A 1 143 ? -11.958 1.558 19.272 1.00 91.06 143 ARG A O 1
ATOM 1084 N N . ARG A 1 144 ? -12.779 2.684 17.508 1.00 93.31 144 ARG A N 1
ATOM 1085 C CA . ARG A 1 144 ? -14.009 3.114 18.193 1.00 93.31 144 ARG A CA 1
ATOM 1086 C C . ARG A 1 144 ? -14.870 1.918 18.580 1.00 93.31 144 ARG A C 1
ATOM 1088 O O . ARG A 1 144 ? -15.309 1.856 19.724 1.00 93.31 144 ARG A O 1
ATOM 1095 N N . ALA A 1 145 ? -15.051 0.962 17.671 1.00 93.25 145 ALA A N 1
ATOM 1096 C CA . ALA A 1 145 ? -15.783 -0.268 17.951 1.00 93.25 145 ALA A CA 1
ATOM 1097 C C . ALA A 1 145 ? -15.144 -1.056 19.109 1.00 93.25 145 ALA A C 1
ATOM 1099 O O . ALA A 1 145 ? -15.846 -1.437 20.042 1.00 93.25 145 ALA A O 1
ATOM 1100 N N . ALA A 1 146 ? -13.814 -1.199 19.118 1.00 94.31 146 ALA A N 1
ATOM 1101 C CA . ALA A 1 146 ? -13.098 -1.896 20.187 1.00 94.31 146 ALA A CA 1
ATOM 1102 C C . ALA A 1 146 ? -13.251 -1.213 21.557 1.00 94.31 146 ALA A C 1
ATOM 1104 O O . ALA A 1 146 ? -13.418 -1.885 22.572 1.00 94.31 146 ALA A O 1
ATOM 1105 N N . VAL A 1 147 ? -13.227 0.123 21.604 1.00 94.44 1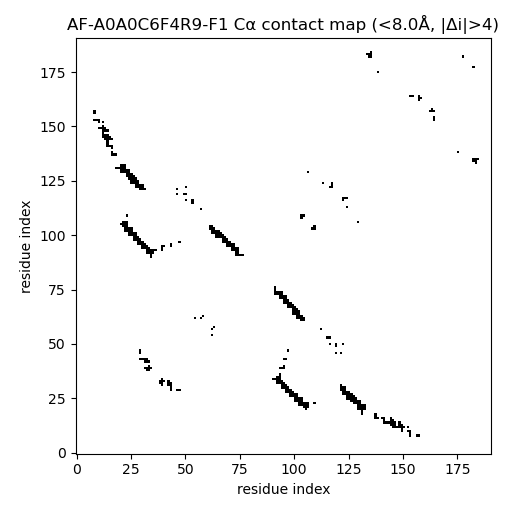47 VAL A N 1
ATOM 1106 C CA . VAL A 1 147 ? -13.442 0.870 22.856 1.00 94.44 147 VAL A CA 1
ATOM 1107 C C . VAL A 1 147 ? -14.887 0.738 23.343 1.00 94.44 147 VAL A C 1
ATOM 1109 O O . VAL A 1 147 ? -15.112 0.627 24.547 1.00 94.44 147 VAL A O 1
ATOM 1112 N N . LEU A 1 148 ? -15.868 0.730 22.436 1.00 95.19 148 LEU A N 1
ATOM 1113 C CA . LEU A 1 148 ? -17.273 0.522 22.795 1.00 95.19 148 LEU A CA 1
ATOM 1114 C C . LEU A 1 148 ? -17.514 -0.884 23.361 1.00 95.19 148 LEU A C 1
ATOM 1116 O O . LEU A 1 148 ? -18.187 -0.997 24.383 1.00 95.19 148 LEU A O 1
ATOM 1120 N N . ASP A 1 149 ? -16.917 -1.913 22.756 1.00 96.06 149 ASP A N 1
ATOM 1121 C CA . ASP A 1 149 ? -16.953 -3.295 23.255 1.00 96.06 149 ASP A CA 1
ATOM 1122 C C . ASP A 1 149 ? -16.309 -3.409 24.648 1.00 96.06 149 ASP A C 1
ATOM 1124 O O . ASP A 1 149 ? -16.939 -3.883 25.592 1.00 96.06 149 ASP A O 1
ATOM 1128 N N . ALA A 1 150 ? -15.100 -2.859 24.827 1.00 95.69 150 ALA A N 1
ATOM 1129 C CA . ALA A 1 150 ? -14.438 -2.810 26.133 1.00 95.69 150 ALA A CA 1
ATOM 1130 C C . ALA A 1 150 ? -15.316 -2.125 27.195 1.00 95.69 150 ALA A C 1
ATOM 1132 O O . ALA A 1 150 ? -15.467 -2.623 28.310 1.00 95.69 150 ALA A O 1
ATOM 1133 N N . ARG A 1 151 ? -15.925 -0.984 26.851 1.00 94.88 151 ARG A N 1
ATOM 1134 C CA . ARG A 1 151 ? -16.789 -0.239 27.772 1.00 94.88 151 ARG A CA 1
ATOM 1135 C C . ARG A 1 151 ? -18.008 -1.056 28.193 1.00 94.88 151 ARG A C 1
ATOM 1137 O O . ARG A 1 151 ? -18.361 -1.027 29.368 1.00 94.88 151 ARG A O 1
ATOM 1144 N N . GLU A 1 152 ? -18.636 -1.767 27.262 1.00 96.44 152 GLU A N 1
ATOM 1145 C CA . GLU A 1 152 ? -19.802 -2.598 27.565 1.00 96.44 152 GLU A CA 1
ATOM 1146 C C . GLU A 1 152 ? -19.435 -3.777 28.473 1.00 96.44 152 GLU A C 1
ATOM 1148 O O . GLU A 1 152 ? -20.101 -4.003 29.481 1.00 96.44 152 GLU A O 1
ATOM 1153 N N . GLN A 1 153 ? -18.314 -4.454 28.207 1.00 96.25 153 GLN A N 1
ATOM 1154 C CA . GLN A 1 153 ? -17.807 -5.514 29.085 1.00 96.25 153 GLN A CA 1
ATOM 1155 C C . GLN A 1 153 ? -17.519 -4.998 30.502 1.00 96.25 153 GLN A C 1
ATOM 1157 O O . GLN A 1 153 ? -17.939 -5.607 31.486 1.00 96.25 153 GLN A O 1
ATOM 1162 N N . ALA A 1 154 ? -16.841 -3.851 30.623 1.00 95.81 154 ALA A N 1
ATOM 1163 C CA . ALA A 1 154 ? -16.548 -3.249 31.921 1.00 95.81 154 ALA A CA 1
ATOM 1164 C C . ALA A 1 154 ? -17.829 -2.885 32.684 1.00 95.81 154 ALA A C 1
ATOM 1166 O O . ALA A 1 154 ? -17.884 -3.062 33.902 1.00 95.81 154 ALA A O 1
ATOM 1167 N N . ARG A 1 155 ? -18.859 -2.397 31.977 1.00 94.94 155 ARG A N 1
ATOM 1168 C CA . ARG A 1 155 ? -20.165 -2.067 32.559 1.00 94.94 155 ARG A CA 1
ATOM 1169 C C . ARG A 1 155 ? -20.843 -3.314 33.123 1.00 94.94 155 ARG A C 1
ATOM 1171 O O . ARG A 1 155 ? -21.250 -3.289 34.279 1.00 94.94 155 ARG A O 1
ATOM 1178 N N . ILE A 1 156 ? -20.884 -4.403 32.353 1.00 96.50 156 ILE A N 1
ATOM 1179 C CA . ILE A 1 156 ? -21.459 -5.687 32.784 1.00 96.50 156 ILE A CA 1
ATOM 1180 C C . ILE A 1 156 ? -20.759 -6.200 34.051 1.00 96.50 156 ILE A C 1
ATOM 1182 O O . ILE A 1 156 ? -21.427 -6.602 35.003 1.00 96.50 156 ILE A O 1
ATOM 1186 N N . TYR A 1 157 ? -19.424 -6.150 34.102 1.00 95.25 157 TYR A N 1
ATOM 1187 C CA . TYR A 1 157 ? -18.677 -6.604 35.280 1.00 95.25 157 TYR A CA 1
ATOM 1188 C C . TYR A 1 157 ? -18.877 -5.711 36.504 1.00 95.25 157 TYR A C 1
ATOM 1190 O O . TYR A 1 157 ? -18.995 -6.224 37.614 1.00 95.25 157 TYR A O 1
ATOM 1198 N N . ALA A 1 158 ? -18.929 -4.391 36.319 1.00 94.06 158 ALA A N 1
ATOM 1199 C CA . ALA A 1 158 ? -19.188 -3.466 37.415 1.00 94.06 158 ALA A CA 1
ATOM 1200 C C . ALA A 1 158 ? -20.597 -3.673 37.993 1.00 94.06 158 ALA A C 1
ATOM 1202 O O . ALA A 1 158 ? -20.734 -3.802 39.205 1.00 94.06 158 ALA A O 1
ATOM 1203 N N . GLU A 1 159 ? -21.616 -3.790 37.136 1.00 94.25 159 GLU A N 1
ATOM 1204 C CA . GLU A 1 159 ? -23.004 -4.034 37.549 1.00 94.25 159 GLU A CA 1
ATOM 1205 C C . GLU A 1 159 ? -23.158 -5.363 38.296 1.00 94.25 159 GLU A C 1
ATOM 1207 O O . GLU A 1 159 ? -23.768 -5.391 39.362 1.00 94.25 159 GLU A O 1
ATOM 1212 N N . ALA A 1 160 ? -22.549 -6.443 37.796 1.00 95.25 160 ALA A N 1
ATOM 1213 C CA . ALA A 1 160 ? -22.578 -7.751 38.453 1.00 95.25 160 ALA A CA 1
ATOM 1214 C C . ALA A 1 160 ? -21.862 -7.767 39.816 1.00 95.25 160 ALA A C 1
ATOM 1216 O O . ALA A 1 160 ? -22.194 -8.580 40.675 1.00 95.25 160 ALA A O 1
ATOM 1217 N N . ALA A 1 161 ? -20.884 -6.881 40.014 1.00 92.81 161 ALA A N 1
ATOM 1218 C CA . ALA A 1 161 ? -20.177 -6.707 41.279 1.00 92.81 161 ALA A CA 1
ATOM 1219 C C . ALA A 1 161 ? -20.822 -5.651 42.197 1.00 92.81 161 ALA A C 1
ATOM 1221 O O . ALA A 1 161 ? -20.248 -5.334 43.236 1.00 92.81 161 ALA A O 1
ATOM 1222 N N . GLU A 1 162 ? -21.969 -5.077 41.810 1.00 94.31 162 GLU A N 1
ATOM 1223 C CA . GLU A 1 162 ? -22.629 -3.963 42.509 1.00 94.31 162 GLU A CA 1
ATOM 1224 C C . GLU A 1 162 ? -21.722 -2.720 42.675 1.00 94.31 162 GLU A C 1
ATOM 1226 O O . GLU A 1 162 ? -21.858 -1.923 43.606 1.00 94.31 162 GLU A O 1
ATOM 1231 N N . LEU A 1 163 ? -20.786 -2.527 41.742 1.00 92.06 163 LEU A N 1
ATOM 1232 C CA . LEU A 1 163 ? -19.852 -1.404 41.685 1.00 92.06 163 LEU A CA 1
ATOM 1233 C C . LEU A 1 163 ? -20.228 -0.416 40.571 1.00 92.06 163 LEU A C 1
ATOM 1235 O O . LEU A 1 163 ? -20.948 -0.731 39.627 1.00 92.06 163 LEU A O 1
ATOM 1239 N N . LYS A 1 164 ? -19.696 0.809 40.658 1.00 90.75 164 LYS A N 1
ATOM 1240 C CA . LYS A 1 164 ? -19.848 1.845 39.624 1.00 90.75 164 LYS A CA 1
ATOM 1241 C C . LYS A 1 164 ? -18.512 2.130 38.948 1.00 90.75 164 LYS A C 1
ATOM 1243 O O . LYS A 1 164 ? -17.501 2.301 39.625 1.00 90.75 164 LYS A O 1
ATOM 1248 N N . LEU A 1 165 ? -18.525 2.243 37.621 1.00 91.12 165 LEU A N 1
ATOM 1249 C CA . LEU A 1 165 ? -17.405 2.798 36.860 1.00 91.12 165 LEU A CA 1
ATOM 1250 C C . LEU A 1 165 ? -17.345 4.315 37.071 1.00 91.12 165 LEU A C 1
ATOM 1252 O O . LEU A 1 165 ? -18.366 4.989 36.944 1.00 91.12 165 LEU A O 1
ATOM 1256 N N . VAL A 1 166 ? -16.159 4.842 37.383 1.00 90.69 166 VAL A N 1
ATOM 1257 C CA . VAL A 1 166 ? -15.970 6.266 37.720 1.00 90.69 166 VAL A CA 1
ATOM 1258 C C . VAL A 1 166 ? -15.123 6.981 36.675 1.00 90.69 166 VAL A C 1
ATOM 1260 O O . VAL A 1 166 ? -15.521 8.022 36.161 1.00 90.69 166 VAL A O 1
ATOM 1263 N N . GLU A 1 167 ? -13.968 6.418 36.335 1.00 89.69 167 GLU A N 1
ATOM 1264 C CA . GLU A 1 167 ? -13.023 7.029 35.405 1.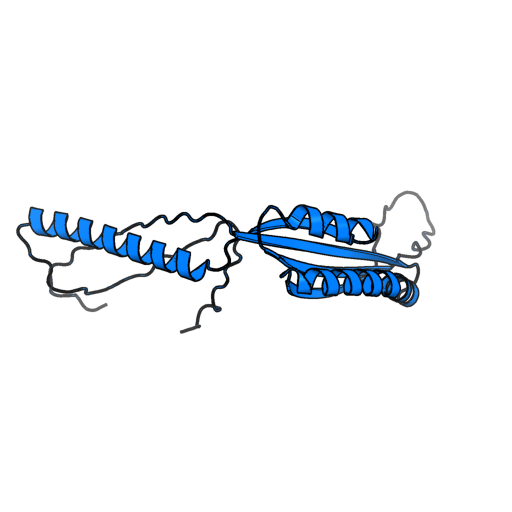00 89.69 167 GLU A CA 1
ATOM 1265 C C . GLU A 1 167 ? -12.213 5.970 34.656 1.00 89.69 167 GLU A C 1
ATOM 1267 O O . GLU A 1 167 ? -12.184 4.795 35.025 1.00 89.69 167 GLU A O 1
ATOM 1272 N N . ILE A 1 168 ? -11.535 6.403 33.596 1.00 90.69 168 ILE A N 1
ATOM 1273 C CA . ILE A 1 168 ? -10.585 5.577 32.859 1.00 90.69 168 ILE A CA 1
ATOM 1274 C C . ILE A 1 168 ? -9.202 5.794 33.469 1.00 90.69 168 ILE A C 1
ATOM 1276 O O . ILE A 1 168 ? -8.642 6.880 33.359 1.00 90.69 168 ILE A O 1
ATOM 1280 N N . THR A 1 169 ? -8.633 4.754 34.078 1.00 90.19 169 THR A N 1
ATOM 1281 C CA . THR A 1 169 ? -7.285 4.832 34.662 1.00 90.19 169 THR A CA 1
ATOM 1282 C C . THR A 1 169 ? -6.184 4.676 33.613 1.00 90.19 169 THR A C 1
ATOM 1284 O O . THR A 1 169 ? -5.117 5.272 33.739 1.00 90.19 169 THR A O 1
ATOM 1287 N N . GLU A 1 170 ? -6.411 3.842 32.596 1.00 89.56 170 GLU A N 1
ATOM 1288 C CA . GLU A 1 170 ? -5.403 3.491 31.596 1.00 89.56 170 GLU A CA 1
ATOM 1289 C C . GLU A 1 170 ? -6.061 2.956 30.321 1.00 89.56 170 GLU A C 1
ATOM 1291 O O . GLU A 1 170 ? -7.037 2.210 30.389 1.00 89.56 170 GLU A O 1
ATOM 1296 N N . ILE A 1 171 ? -5.515 3.325 29.159 1.00 88.75 171 ILE A N 1
ATOM 1297 C CA . ILE A 1 171 ? -5.862 2.725 27.868 1.00 88.75 171 ILE A CA 1
ATOM 1298 C C . ILE A 1 171 ? -4.568 2.261 27.217 1.00 88.75 171 ILE A C 1
ATOM 1300 O O . ILE A 1 171 ? -3.685 3.068 26.929 1.00 88.75 171 ILE A O 1
ATOM 1304 N N . THR A 1 172 ? -4.490 0.968 26.926 1.00 87.75 172 THR A N 1
ATOM 1305 C CA . THR A 1 172 ? -3.418 0.399 26.110 1.00 87.75 172 THR A CA 1
ATOM 1306 C C . THR A 1 172 ? -3.948 0.160 24.701 1.00 87.75 172 THR A C 1
ATOM 1308 O O . THR A 1 172 ? -4.927 -0.561 24.508 1.00 87.75 172 THR A O 1
ATOM 1311 N N . GLY A 1 173 ? -3.322 0.790 23.706 1.00 80.12 173 GLY A N 1
ATOM 1312 C CA . GLY A 1 173 ? -3.648 0.558 22.300 1.00 80.12 173 GLY A CA 1
ATOM 1313 C C . GLY A 1 173 ? -3.154 -0.812 21.832 1.00 80.12 173 GLY A C 1
ATOM 1314 O O . GLY A 1 173 ? -2.052 -1.224 22.182 1.00 80.12 173 GLY A O 1
ATOM 1315 N N . GLY A 1 174 ? -3.964 -1.506 21.033 1.00 73.12 174 GLY A N 1
ATOM 1316 C CA . GLY A 1 174 ? -3.539 -2.708 20.315 1.00 73.12 174 GLY A CA 1
ATOM 1317 C C . GLY A 1 174 ? -2.940 -2.380 18.947 1.00 73.12 174 GLY A C 1
ATOM 1318 O O . GLY A 1 174 ? -3.234 -1.335 18.360 1.00 73.12 174 GLY A O 1
ATOM 1319 N N . GLU A 1 175 ? -2.133 -3.296 18.419 1.00 65.94 175 GLU A N 1
ATOM 1320 C CA . GLU A 1 175 ? -1.693 -3.254 17.026 1.00 65.94 175 GLU A CA 1
ATOM 1321 C C . GLU A 1 175 ? -2.831 -3.721 16.112 1.00 65.94 175 GLU A C 1
ATOM 1323 O O . GLU A 1 175 ? -3.468 -4.746 16.357 1.00 65.94 175 GLU A O 1
ATOM 1328 N N . ALA A 1 176 ? -3.099 -2.953 15.058 1.00 60.31 176 ALA A N 1
ATOM 1329 C CA . ALA A 1 176 ? -3.937 -3.397 13.956 1.00 60.31 176 ALA A CA 1
ATOM 1330 C C . ALA A 1 176 ? -3.005 -3.818 12.821 1.00 60.31 176 ALA A C 1
ATOM 1332 O O . ALA A 1 176 ? -2.190 -3.014 12.372 1.00 60.31 176 ALA A O 1
ATOM 1333 N N . SER A 1 177 ? -3.120 -5.067 12.379 1.00 57.81 177 SER A N 1
ATOM 1334 C CA . SER A 1 177 ? -2.378 -5.572 11.228 1.00 57.81 177 SER A CA 1
ATOM 1335 C C . SER A 1 177 ? -3.308 -5.529 10.013 1.00 57.81 177 SER A C 1
ATOM 1337 O O . SER A 1 177 ? -4.239 -6.337 9.948 1.00 57.81 177 SER A O 1
ATOM 1339 N N . PRO A 1 178 ? -3.157 -4.558 9.090 1.00 58.38 178 PRO A N 1
ATOM 1340 C CA . PRO A 1 178 ? -3.818 -4.664 7.800 1.00 58.38 178 PRO A CA 1
ATOM 1341 C C . PRO A 1 178 ? -3.280 -5.908 7.072 1.00 58.38 178 PRO A C 1
ATOM 1343 O O . PRO A 1 178 ? -2.089 -6.198 7.207 1.00 58.38 178 PRO A O 1
ATOM 1346 N N . PRO A 1 179 ? -4.115 -6.623 6.293 1.00 56.12 179 PRO A N 1
ATOM 1347 C CA . PRO A 1 179 ? -3.724 -7.869 5.629 1.00 56.12 179 PRO A CA 1
ATOM 1348 C C . PRO A 1 179 ? -2.439 -7.767 4.794 1.00 56.12 179 PRO A C 1
ATOM 1350 O O . PRO A 1 179 ? -1.705 -8.744 4.697 1.00 56.12 179 PRO A O 1
ATOM 1353 N N . ASP A 1 180 ? -2.139 -6.582 4.248 1.00 58.38 180 ASP A N 1
ATOM 1354 C CA . ASP A 1 180 ? -1.069 -6.395 3.265 1.00 58.38 180 ASP A CA 1
ATOM 1355 C C . ASP A 1 180 ? 0.041 -5.416 3.681 1.00 58.38 180 ASP A C 1
ATOM 1357 O O . ASP A 1 180 ? 0.875 -5.057 2.852 1.00 58.38 180 ASP A O 1
ATOM 1361 N N . GLY A 1 181 ? 0.107 -4.984 4.949 1.00 50.97 181 GLY A N 1
ATOM 1362 C CA . GLY A 1 181 ? 1.233 -4.197 5.494 1.00 50.97 181 GLY A CA 1
ATOM 1363 C C . GLY A 1 181 ? 1.448 -2.796 4.895 1.00 50.97 181 GLY A C 1
ATOM 1364 O O . GLY A 1 181 ? 2.168 -1.984 5.478 1.00 50.97 181 GLY A O 1
ATOM 1365 N N . TYR A 1 182 ? 0.799 -2.476 3.779 1.00 52.09 182 TYR A N 1
ATOM 1366 C CA . TYR A 1 182 ? 0.627 -1.121 3.302 1.00 52.09 182 TYR A CA 1
ATOM 1367 C C . TYR A 1 182 ? -0.445 -0.499 4.155 1.00 52.09 182 TYR A C 1
ATOM 1369 O O . TYR A 1 182 ? -1.600 -0.911 4.151 1.00 52.09 182 TYR A O 1
ATOM 1377 N N . ALA A 1 183 ? -0.006 0.451 4.952 1.00 50.47 183 ALA A N 1
ATOM 1378 C CA . ALA A 1 183 ? -0.921 1.390 5.504 1.00 50.47 183 ALA A CA 1
ATOM 1379 C C . ALA A 1 183 ? -0.486 2.760 5.025 1.00 50.47 183 ALA A C 1
ATOM 1381 O O . ALA A 1 183 ? 0.698 3.098 5.142 1.00 50.47 183 ALA A O 1
ATOM 1382 N N . ASP A 1 184 ? -1.434 3.579 4.587 1.00 56.03 184 ASP A N 1
ATOM 1383 C CA . ASP A 1 184 ? -1.300 5.036 4.670 1.00 56.03 184 ASP A CA 1
ATOM 1384 C C . ASP A 1 184 ? -1.278 5.462 6.160 1.00 56.03 184 ASP A C 1
ATOM 1386 O O . ASP A 1 184 ? -2.109 6.213 6.680 1.00 56.03 184 ASP A O 1
ATOM 1390 N N . MET A 1 185 ? -0.362 4.855 6.921 1.00 50.88 185 MET A N 1
ATOM 1391 C CA . MET A 1 185 ? -0.068 5.165 8.299 1.00 50.88 185 MET A CA 1
ATOM 1392 C C . MET A 1 185 ? 1.105 6.138 8.288 1.00 50.88 185 MET A C 1
ATOM 1394 O O . MET A 1 185 ? 2.166 5.826 7.737 1.00 50.88 185 MET A O 1
ATOM 1398 N N . PRO A 1 186 ? 0.978 7.303 8.946 1.00 47.47 186 PRO A N 1
ATOM 1399 C CA . PRO A 1 186 ? 2.159 8.077 9.276 1.00 47.47 186 PRO A CA 1
ATOM 1400 C C . PRO A 1 186 ? 3.107 7.161 10.052 1.00 47.47 186 PRO A C 1
ATOM 1402 O O . PRO A 1 186 ? 2.660 6.444 10.954 1.00 47.47 186 PRO A O 1
ATOM 1405 N N . ARG A 1 187 ? 4.399 7.174 9.686 1.00 50.69 187 ARG A N 1
ATOM 1406 C CA . ARG A 1 187 ? 5.440 6.420 10.401 1.00 50.69 187 ARG A CA 1
ATOM 1407 C C . ARG A 1 187 ? 5.221 6.587 11.907 1.00 50.69 187 ARG A C 1
ATOM 1409 O O . ARG A 1 187 ? 4.911 7.714 12.319 1.00 50.69 187 ARG A O 1
ATOM 1416 N N . PRO A 1 188 ? 5.353 5.513 12.710 1.00 42.59 188 PRO A N 1
ATOM 1417 C CA . PRO A 1 188 ? 5.180 5.616 14.149 1.00 42.59 188 PRO A CA 1
ATOM 1418 C C . PRO A 1 188 ? 6.013 6.797 14.633 1.00 42.59 188 PRO A C 1
ATOM 1420 O O . PRO A 1 188 ? 7.208 6.885 14.338 1.00 42.59 188 PRO A O 1
ATOM 1423 N N . ARG A 1 189 ? 5.358 7.760 15.292 1.00 42.31 189 ARG A N 1
ATOM 1424 C CA . ARG A 1 189 ? 6.092 8.818 15.977 1.00 42.31 189 ARG A CA 1
ATOM 1425 C C . ARG A 1 189 ? 6.906 8.094 17.033 1.00 42.31 189 ARG A C 1
ATOM 1427 O O . ARG A 1 189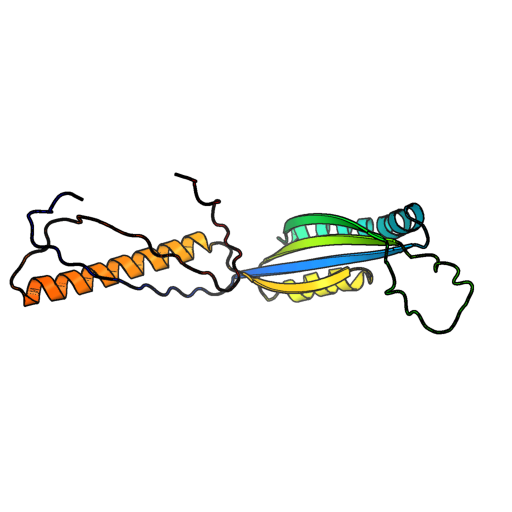 ? 6.323 7.533 17.956 1.00 42.31 189 ARG A O 1
ATOM 1434 N N . VAL A 1 190 ? 8.218 8.040 16.829 1.00 39.41 190 VAL A N 1
ATOM 1435 C CA . VAL A 1 190 ? 9.145 7.599 17.864 1.00 39.41 190 VAL A CA 1
ATOM 1436 C C . VAL A 1 190 ? 8.928 8.575 19.016 1.00 39.41 190 VAL A C 1
ATOM 1438 O O . VAL A 1 190 ? 9.130 9.778 18.839 1.00 39.41 190 VAL A O 1
ATOM 1441 N N . ALA A 1 191 ? 8.345 8.065 2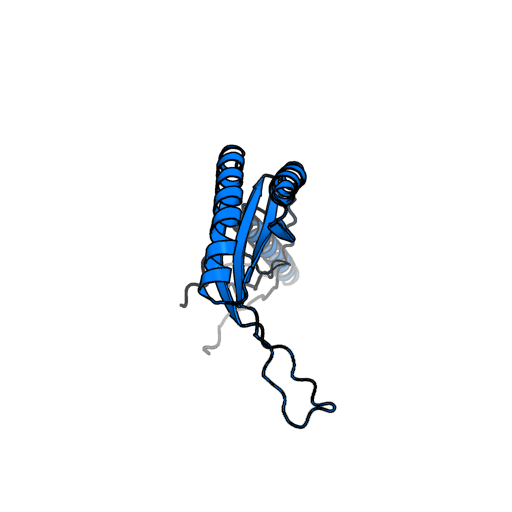0.098 1.00 37.94 191 ALA A N 1
ATOM 1442 C CA . ALA A 1 191 ? 8.138 8.798 21.338 1.00 37.94 191 ALA A CA 1
ATOM 1443 C C . ALA A 1 191 ? 9.456 8.886 22.109 1.00 37.94 191 ALA A C 1
ATOM 1445 O O . ALA A 1 191 ? 10.244 7.916 22.020 1.00 37.94 191 ALA A O 1
#

pLDDT: mean 79.89, std 14.78, range [37.94, 96.5]

Secondary structure (DSSP, 8-state):
-----S----------------EEEEEEEEEEEESSHHHHHHHHHHHHHHHHHHHHHHHTTT-EEEEEEEEEEE-------SS-SS-PPP---EEEEEEEEEEEESTTTHHHHHHHHHTTSSEEEEEEEEE-TTHHHHHHHHHHHHHHHHHHHHHHHHHHTT---------PPPPP--TTS----------